Protein AF-A0A9W6QAD6-F1 (afdb_monomer)

InterPro domains:
  IPR010982 Lambda repressor-like, DNA-binding domain superfamily [SSF47413] (10-72)

Organism: NCBI:txid2065

Foldseek 3Di:
DPPPFAVQLQLLVLLCVLLVHDLVRLCVQLVHDSVVSVVVNVPDQDELSSLCSNQVSSQHHSVLSCLNSVHDDDPPPPPPDPDPPPPDPPDPDVLVALLVLLLLLLLLLLFADLVLLVVLLVLLLVQLVVQPFDAQDQDDDPQYALLLSLLSLCVQQQVNVALVSVQSLLCRLQVNQDGDDRVRSVCSSNVVHDDALDNLLSSCLSQVGDSSSSCSSRVYRHDPDHRDDSVSSVSSNSSSRSNRRHDSVSSNVSSVSSVVSWDFADPPHDPVQFSDWDQDPNTITTHGPD

Structure (mmCIF, N/CA/C/O backbone):
data_AF-A0A9W6QAD6-F1
#
_entry.id   AF-A0A9W6QAD6-F1
#
loop_
_atom_site.group_PDB
_atom_site.id
_atom_site.type_symbol
_atom_site.label_atom_id
_atom_site.label_alt_id
_atom_site.label_comp_id
_atom_site.label_asym_id
_atom_site.label_entity_id
_atom_site.label_seq_id
_atom_site.pdbx_PDB_ins_code
_atom_site.Cartn_x
_atom_site.Cartn_y
_atom_site.Cartn_z
_atom_site.occupancy
_atom_site.B_iso_or_equiv
_atom_site.auth_seq_id
_atom_site.auth_comp_id
_atom_site.auth_asym_id
_atom_site.auth_atom_id
_atom_site.pdbx_PDB_model_num
ATOM 1 N N . MET A 1 1 ? -0.679 21.821 23.408 1.00 34.94 1 MET A N 1
ATOM 2 C CA . MET A 1 1 ? -0.572 21.202 22.070 1.00 34.94 1 MET A CA 1
ATOM 3 C C . MET A 1 1 ? -1.446 19.962 22.055 1.00 34.94 1 MET A C 1
ATOM 5 O O . MET A 1 1 ? -1.035 18.929 22.564 1.00 34.94 1 MET A O 1
ATOM 9 N N . THR A 1 2 ? -2.677 20.078 21.566 1.00 36.25 2 THR A N 1
ATOM 10 C CA . THR A 1 2 ? -3.520 18.923 21.242 1.00 36.25 2 THR A CA 1
ATOM 11 C C . THR A 1 2 ? -2.859 18.182 20.085 1.00 36.25 2 THR A C 1
ATOM 13 O O . THR A 1 2 ? -2.537 18.790 19.067 1.00 36.25 2 THR A O 1
ATOM 16 N N . ALA A 1 3 ? -2.563 16.895 20.267 1.00 44.22 3 ALA A N 1
ATOM 17 C CA . ALA A 1 3 ? -2.024 16.072 19.195 1.00 44.22 3 ALA A CA 1
ATOM 18 C C . ALA A 1 3 ? -3.002 16.110 18.015 1.00 44.22 3 ALA A C 1
ATOM 20 O O . ALA A 1 3 ? -4.185 15.823 18.194 1.00 44.22 3 ALA A O 1
ATOM 21 N N . VAL A 1 4 ? -2.510 16.488 16.834 1.00 50.91 4 VAL A N 1
ATOM 22 C CA . VAL A 1 4 ? -3.247 16.408 15.568 1.00 50.91 4 VAL A CA 1
ATOM 23 C C . VAL A 1 4 ? -3.544 14.927 15.310 1.00 50.91 4 VAL A C 1
ATOM 25 O O . VAL A 1 4 ? -2.709 14.173 14.796 1.00 50.91 4 VAL A O 1
ATOM 28 N N . GLY A 1 5 ? -4.693 14.482 15.813 1.00 59.00 5 GLY A N 1
ATOM 29 C CA . GLY A 1 5 ? -5.147 13.102 15.761 1.00 59.00 5 GLY A CA 1
ATOM 30 C C . GLY A 1 5 ? -5.646 12.770 14.365 1.00 59.00 5 GLY A C 1
ATOM 31 O O . GLY A 1 5 ? -6.322 13.565 13.724 1.00 59.00 5 GLY A O 1
ATOM 32 N N . THR A 1 6 ? -5.322 11.581 13.872 1.00 70.69 6 THR A N 1
ATOM 33 C CA . THR A 1 6 ? -6.007 11.043 12.693 1.00 70.69 6 THR A CA 1
ATOM 34 C C . THR A 1 6 ? -7.511 10.963 12.920 1.00 70.69 6 THR A C 1
ATOM 36 O O . THR A 1 6 ? -7.926 10.570 14.011 1.00 70.69 6 THR A O 1
ATOM 39 N N . ASP A 1 7 ? -8.309 11.132 11.861 1.00 89.50 7 ASP A N 1
ATOM 40 C CA . ASP A 1 7 ? -9.710 10.672 11.799 1.00 89.50 7 ASP A CA 1
ATOM 41 C C . ASP A 1 7 ? -9.797 9.126 11.764 1.00 89.50 7 ASP A C 1
ATOM 43 O O . ASP A 1 7 ? -10.501 8.522 10.956 1.00 89.50 7 ASP A O 1
ATOM 47 N N . PHE A 1 8 ? -9.033 8.438 12.615 1.00 93.31 8 PHE A N 1
ATOM 48 C CA . PHE A 1 8 ? -9.099 6.986 12.726 1.00 93.31 8 PHE A CA 1
ATOM 49 C C . PHE A 1 8 ? -10.510 6.510 13.107 1.00 93.31 8 PHE A C 1
ATOM 51 O O . PHE A 1 8 ? -10.981 5.559 12.483 1.00 93.31 8 PHE A O 1
ATOM 58 N N . PRO A 1 9 ? -11.246 7.177 14.023 1.00 95.44 9 PRO A N 1
ATOM 59 C CA . PRO A 1 9 ? -12.629 6.810 14.311 1.00 95.44 9 PRO A CA 1
ATOM 60 C C . PRO 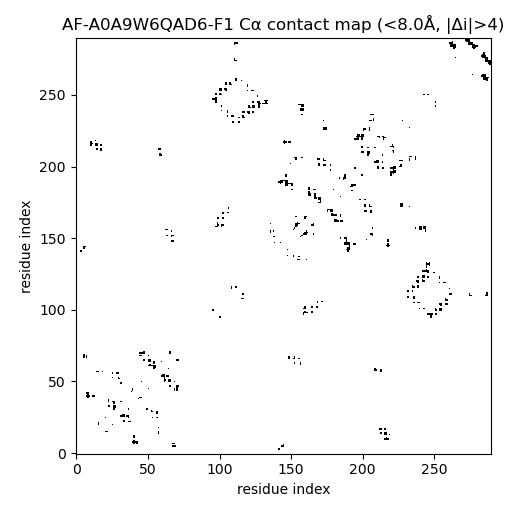A 1 9 ? -13.560 6.900 13.099 1.00 95.44 9 PRO A C 1
ATOM 62 O O . PRO A 1 9 ? -14.385 6.008 12.891 1.00 95.44 9 PRO A O 1
ATOM 65 N N . GLY A 1 10 ? -13.457 7.956 12.285 1.00 95.06 10 GLY A N 1
ATOM 66 C CA . GLY A 1 10 ? -14.243 8.082 11.060 1.00 95.06 10 GLY A CA 1
ATOM 67 C C . GLY A 1 10 ? -13.868 7.018 10.033 1.00 95.06 10 GLY A C 1
ATOM 68 O O . GLY A 1 10 ? -14.758 6.381 9.466 1.00 95.06 10 GLY A O 1
ATOM 69 N N . VAL A 1 11 ? -12.570 6.749 9.849 1.00 95.62 11 VAL A N 1
ATOM 70 C CA . VAL A 1 11 ? -12.081 5.657 8.989 1.00 95.62 11 VAL A CA 1
ATOM 71 C C . VAL A 1 11 ? -12.619 4.301 9.453 1.00 95.62 11 VAL A C 1
ATOM 73 O O . VAL A 1 11 ? -13.129 3.538 8.633 1.00 95.62 11 VAL A O 1
ATOM 76 N N . LEU A 1 12 ? -12.559 4.006 10.755 1.00 97.31 12 LEU A N 1
ATOM 77 C CA . LEU A 1 12 ? -13.033 2.745 11.321 1.00 97.31 12 LEU A CA 1
ATOM 78 C C . LEU A 1 12 ? -14.538 2.562 11.088 1.00 97.31 12 LEU A C 1
ATOM 80 O O . LEU A 1 12 ? -14.946 1.501 10.620 1.00 97.31 12 LEU A O 1
ATOM 84 N N . ARG A 1 13 ? -15.354 3.605 11.309 1.00 97.88 13 ARG A N 1
ATOM 85 C CA . ARG A 1 13 ? -16.795 3.573 10.993 1.00 97.88 13 ARG A CA 1
ATOM 86 C C . ARG A 1 13 ? -17.045 3.277 9.515 1.00 97.88 13 ARG A C 1
ATOM 88 O O . ARG A 1 13 ? -17.850 2.405 9.201 1.00 97.88 13 ARG A O 1
ATOM 95 N N . ARG A 1 14 ? -16.346 3.962 8.601 1.00 96.88 14 ARG A N 1
ATOM 96 C CA . ARG A 1 14 ? -16.506 3.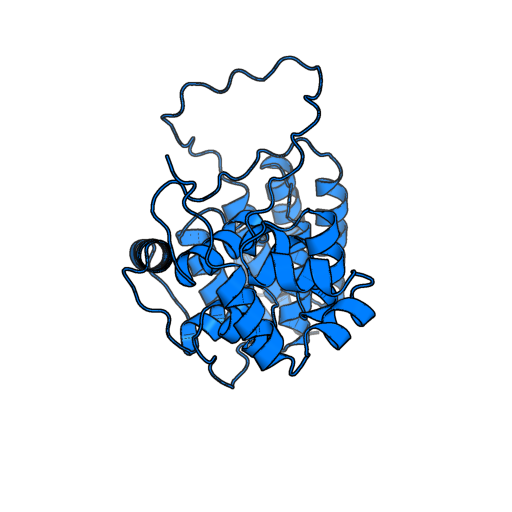745 7.151 1.00 96.88 14 ARG A CA 1
ATOM 97 C C . ARG A 1 14 ? -16.119 2.324 6.741 1.00 96.88 14 ARG A C 1
ATOM 99 O O . ARG A 1 14 ? -16.844 1.703 5.966 1.00 96.88 14 ARG A O 1
ATOM 106 N N . LEU A 1 15 ? -15.029 1.788 7.292 1.00 97.56 15 LEU A N 1
ATOM 107 C CA . LEU A 1 15 ? -14.610 0.405 7.062 1.00 97.56 15 LEU A CA 1
ATOM 108 C C . LEU A 1 15 ? -15.636 -0.600 7.597 1.00 97.56 15 LEU A C 1
ATOM 110 O O . LEU A 1 15 ? -16.000 -1.525 6.877 1.00 97.56 15 LEU A O 1
ATOM 114 N N . MET A 1 16 ? -16.148 -0.409 8.815 1.00 98.12 16 MET A N 1
ATOM 115 C CA . MET A 1 16 ? -17.192 -1.266 9.391 1.00 98.12 16 MET A CA 1
ATOM 116 C C . MET A 1 16 ? -18.457 -1.277 8.528 1.00 98.12 16 MET A C 1
ATOM 118 O O . MET A 1 16 ? -18.952 -2.350 8.187 1.00 98.12 16 MET A O 1
ATOM 122 N N . THR A 1 17 ? -18.926 -0.103 8.093 1.00 97.88 17 THR A N 1
ATOM 123 C CA . THR A 1 17 ? -20.067 0.022 7.175 1.00 97.88 17 THR A CA 1
ATOM 124 C C . THR A 1 17 ? -19.807 -0.694 5.852 1.00 97.88 17 THR A C 1
ATOM 126 O O . THR A 1 17 ? -20.653 -1.458 5.391 1.00 97.88 17 THR A O 1
ATOM 129 N N . HIS A 1 18 ? -18.626 -0.503 5.255 1.00 96.94 18 HIS A N 1
ATOM 130 C CA . HIS A 1 18 ? -18.247 -1.166 4.006 1.00 96.94 18 HIS A CA 1
ATOM 131 C C . HIS A 1 18 ? -18.220 -2.697 4.144 1.00 96.94 18 HIS A C 1
ATOM 133 O O . HIS A 1 18 ? -18.718 -3.409 3.274 1.00 96.94 18 HIS A O 1
ATOM 139 N N . ARG A 1 19 ? -17.691 -3.209 5.261 1.00 96.62 19 ARG A N 1
ATOM 140 C CA . ARG A 1 19 ? -17.630 -4.649 5.559 1.00 96.62 19 ARG A CA 1
ATOM 141 C C . ARG A 1 19 ? -18.958 -5.217 6.066 1.00 96.62 19 ARG A C 1
ATOM 143 O O . ARG A 1 19 ? -19.084 -6.436 6.122 1.00 96.62 19 ARG A O 1
ATOM 150 N N . ARG A 1 20 ? -19.930 -4.354 6.389 1.00 97.19 20 ARG A N 1
ATOM 151 C CA . ARG A 1 20 ? -21.226 -4.687 7.005 1.00 97.19 20 ARG A CA 1
ATOM 152 C C . ARG A 1 20 ? -21.077 -5.421 8.340 1.00 97.19 20 ARG A C 1
ATOM 154 O O . ARG A 1 20 ? -21.825 -6.349 8.615 1.00 97.19 20 ARG A O 1
ATOM 161 N N . VAL A 1 21 ? -20.107 -4.994 9.146 1.00 97.81 21 VAL A N 1
ATOM 162 C CA . VAL A 1 21 ? -19.776 -5.612 10.438 1.00 97.81 21 VAL A CA 1
ATOM 163 C C . VAL A 1 21 ? -20.151 -4.656 11.570 1.00 97.81 21 VAL A C 1
ATOM 165 O O . VAL A 1 21 ? -19.770 -3.483 11.554 1.00 97.81 21 VAL A O 1
ATOM 168 N N . GLY A 1 22 ? -20.897 -5.156 12.558 1.00 98.06 22 GLY A N 1
ATOM 169 C CA . GLY A 1 22 ? -21.253 -4.415 13.774 1.00 98.06 22 GLY A CA 1
ATOM 170 C C . GLY A 1 22 ? -20.128 -4.381 14.818 1.00 98.06 22 GLY A C 1
ATOM 171 O O . GLY A 1 22 ? -19.098 -5.029 14.663 1.00 98.06 22 GLY A O 1
ATOM 172 N N . ILE A 1 23 ? -20.321 -3.640 15.916 1.00 98.50 23 ILE A N 1
ATOM 173 C CA . ILE A 1 23 ? -19.326 -3.550 17.006 1.00 98.50 23 ILE A CA 1
ATOM 174 C C . ILE A 1 23 ? -19.052 -4.926 17.619 1.00 98.50 23 ILE A C 1
ATOM 176 O O . ILE A 1 23 ? -17.890 -5.301 17.760 1.00 98.50 23 ILE A O 1
ATOM 180 N N . ASP A 1 24 ? -20.106 -5.666 17.969 1.00 98.44 24 ASP A N 1
ATOM 181 C CA . ASP A 1 24 ? -19.965 -6.946 18.668 1.00 98.44 24 ASP A CA 1
ATOM 182 C C . ASP A 1 24 ? -19.377 -8.027 17.743 1.00 98.44 24 ASP A C 1
ATOM 184 O O . ASP A 1 24 ? -18.463 -8.737 18.151 1.00 98.44 24 ASP A O 1
ATOM 188 N N . GLU A 1 25 ? -19.785 -8.068 16.467 1.00 98.31 25 GLU A N 1
ATOM 189 C CA . GLU A 1 25 ? -19.198 -8.977 15.468 1.00 98.31 25 GLU A CA 1
ATOM 190 C C . GLU A 1 25 ? -17.715 -8.655 15.197 1.00 98.31 25 GLU A C 1
ATOM 192 O O . GLU A 1 25 ? -16.881 -9.558 15.124 1.00 98.31 25 GLU A O 1
ATOM 197 N N . LEU A 1 26 ? -17.347 -7.370 15.072 1.00 98.25 26 LEU A N 1
ATOM 198 C CA . LEU A 1 26 ? -15.946 -6.969 14.892 1.00 98.25 26 LEU A CA 1
ATOM 199 C C . LEU A 1 26 ? -15.104 -7.385 16.101 1.00 98.25 26 LEU A C 1
ATOM 201 O O . LEU A 1 26 ? -13.994 -7.889 15.932 1.00 98.25 26 LEU A O 1
ATOM 205 N N . ALA A 1 27 ? -15.633 -7.164 17.306 1.00 98.44 27 ALA A N 1
ATOM 206 C CA . ALA A 1 27 ? -14.991 -7.521 18.561 1.00 98.44 27 ALA A CA 1
ATOM 207 C C . ALA A 1 27 ? -14.754 -9.035 18.653 1.00 98.44 27 ALA A C 1
ATOM 209 O O . ALA A 1 27 ? -13.621 -9.460 18.876 1.00 98.44 27 ALA A O 1
ATOM 210 N N . GLU A 1 28 ? -15.786 -9.839 18.385 1.00 98.38 28 GLU A N 1
ATOM 211 C CA . GLU A 1 28 ? -15.710 -11.301 18.363 1.00 98.38 28 GLU A CA 1
ATOM 212 C C . GLU A 1 28 ? -14.661 -11.796 17.358 1.00 98.38 28 GLU A C 1
ATOM 214 O O . GLU A 1 28 ? -13.729 -12.511 17.729 1.00 98.38 28 GLU A O 1
ATOM 219 N N . ARG A 1 29 ? -14.743 -11.348 16.099 1.00 98.31 29 ARG A N 1
ATOM 220 C CA . ARG A 1 29 ? -13.835 -11.786 15.024 1.00 98.31 29 ARG A CA 1
ATOM 221 C C . ARG A 1 29 ? -12.386 -11.361 15.245 1.00 98.31 29 ARG A C 1
ATOM 223 O O . ARG A 1 29 ? -11.479 -12.058 14.796 1.00 98.31 29 ARG A O 1
ATOM 230 N N . ALA A 1 30 ? -12.163 -10.226 15.905 1.00 97.81 30 ALA A N 1
ATOM 231 C CA . ALA A 1 30 ? -10.829 -9.736 16.246 1.00 97.81 30 ALA A CA 1
ATOM 232 C C . ALA A 1 30 ? -10.310 -10.280 17.592 1.00 97.81 30 ALA A C 1
ATOM 234 O O . ALA A 1 30 ? -9.168 -9.996 17.957 1.00 97.81 30 ALA A O 1
ATOM 235 N N . GLY A 1 31 ? -11.125 -11.021 18.354 1.00 98.06 31 GLY A N 1
ATOM 236 C CA . GLY A 1 31 ? -10.780 -11.460 19.708 1.00 98.06 31 GLY A CA 1
ATOM 237 C C . GLY A 1 31 ? -10.548 -10.294 20.678 1.00 98.06 31 GLY A C 1
ATOM 238 O O . GLY A 1 31 ? -9.662 -10.360 21.532 1.00 98.06 31 GLY A O 1
ATOM 239 N N . LEU A 1 32 ? -11.298 -9.200 20.520 1.00 98.31 32 LEU A N 1
ATOM 240 C CA . LEU A 1 32 ? -11.235 -8.005 21.361 1.00 98.31 32 LEU A CA 1
ATOM 241 C C . LEU A 1 32 ? -12.508 -7.866 22.209 1.00 98.31 32 LEU A C 1
ATOM 243 O O . LEU A 1 32 ? -13.586 -8.256 21.771 1.00 98.31 32 LEU A O 1
ATOM 247 N N . PRO A 1 33 ? -12.443 -7.242 23.397 1.00 98.31 33 PRO A N 1
ATOM 248 C CA . PRO A 1 33 ? -13.649 -6.839 24.112 1.00 98.31 33 PRO A CA 1
ATOM 249 C C . PRO A 1 33 ? -14.435 -5.788 23.315 1.00 98.31 33 PRO A C 1
ATOM 251 O O . PRO A 1 33 ? -13.848 -4.824 22.818 1.00 98.31 33 PRO A O 1
ATOM 254 N N . ALA A 1 34 ? -15.767 -5.885 23.273 1.00 98.31 34 ALA A N 1
ATOM 255 C CA . ALA A 1 34 ? -16.611 -4.890 22.597 1.00 98.31 34 ALA A CA 1
ATOM 256 C C . ALA A 1 34 ? -16.406 -3.462 23.144 1.00 98.31 34 ALA A C 1
ATOM 258 O O . ALA A 1 34 ? -16.435 -2.489 22.394 1.00 98.31 34 ALA A O 1
ATOM 259 N N . ALA A 1 35 ? -16.118 -3.327 24.445 1.00 98.25 35 ALA A N 1
ATOM 260 C CA . ALA A 1 35 ? -15.753 -2.049 25.059 1.00 98.25 35 ALA A CA 1
ATOM 261 C C . ALA A 1 35 ? -14.470 -1.440 24.462 1.00 98.25 35 ALA A C 1
ATOM 263 O O . ALA A 1 35 ? -14.390 -0.225 24.309 1.00 98.25 35 ALA A O 1
ATOM 264 N N . ALA A 1 36 ? -13.495 -2.266 24.068 1.00 98.19 36 ALA A N 1
ATOM 265 C CA . ALA A 1 36 ? -12.285 -1.786 23.407 1.00 98.19 36 ALA A CA 1
ATOM 266 C C . ALA A 1 36 ? -12.597 -1.251 22.003 1.00 98.19 36 ALA A C 1
ATOM 268 O O . ALA A 1 36 ? -12.090 -0.198 21.635 1.00 98.19 36 ALA A O 1
ATOM 269 N N . VAL A 1 37 ? -13.468 -1.923 21.240 1.00 98.25 37 VAL A N 1
ATOM 270 C CA . VAL A 1 37 ? -13.913 -1.434 19.922 1.00 98.25 37 VAL A CA 1
ATOM 271 C C . VAL A 1 37 ? -14.673 -0.109 20.052 1.00 98.25 37 VAL A C 1
ATOM 273 O O . VAL A 1 37 ? -14.402 0.815 19.287 1.00 98.25 37 VAL A O 1
ATOM 276 N N . ARG A 1 38 ? -15.563 0.023 21.048 1.00 98.38 38 ARG A N 1
ATOM 277 C CA . ARG A 1 38 ? -16.248 1.295 21.356 1.00 98.38 38 ARG A CA 1
ATOM 278 C C . ARG A 1 38 ? -15.247 2.405 21.672 1.00 98.38 38 ARG A C 1
ATOM 280 O O . ARG A 1 38 ? -15.293 3.442 21.027 1.00 98.38 38 ARG A O 1
ATOM 287 N N . ALA A 1 39 ? -14.265 2.140 22.533 1.00 97.75 39 ALA A N 1
ATOM 288 C CA . ALA A 1 39 ? -13.227 3.117 22.855 1.00 97.75 39 ALA A CA 1
ATOM 289 C C . ALA A 1 39 ? -12.458 3.607 21.611 1.00 97.75 39 ALA A C 1
ATOM 291 O O . ALA A 1 39 ? -12.190 4.799 21.493 1.00 97.75 39 ALA A O 1
ATOM 292 N N . LEU A 1 40 ? -12.140 2.722 20.655 1.00 97.00 40 LEU A N 1
ATOM 293 C CA . LEU A 1 40 ? -11.507 3.121 19.387 1.00 97.00 40 LEU A CA 1
ATOM 294 C C . LEU A 1 40 ? -12.420 4.024 18.541 1.00 97.00 40 LEU A C 1
ATOM 296 O O . LEU A 1 40 ? -11.954 4.999 17.953 1.00 97.00 40 LEU A O 1
ATOM 300 N N . LEU A 1 41 ? -13.722 3.726 18.491 1.00 97.31 41 LEU A N 1
ATOM 301 C CA . LEU A 1 41 ? -14.723 4.568 17.824 1.00 97.31 41 LEU A CA 1
ATOM 302 C C . LEU A 1 41 ? -14.922 5.918 18.533 1.00 97.31 41 LEU A C 1
ATOM 304 O O . LEU A 1 41 ? -15.287 6.901 17.884 1.00 97.31 41 LEU A O 1
ATOM 308 N N . ASP A 1 42 ? -14.640 5.977 19.829 1.00 96.31 42 ASP A N 1
ATOM 309 C CA . ASP A 1 42 ? -14.695 7.193 20.642 1.00 96.31 42 ASP A CA 1
ATOM 310 C C . ASP A 1 42 ? -13.381 7.997 20.602 1.00 96.31 42 ASP A C 1
ATOM 312 O O . ASP A 1 42 ? -13.286 9.060 21.211 1.00 96.31 42 ASP A O 1
ATOM 316 N N . GLY A 1 43 ? -12.371 7.535 19.852 1.00 94.12 43 GLY A N 1
ATOM 317 C CA . GLY A 1 43 ? -11.119 8.268 19.634 1.00 94.12 43 GLY A CA 1
ATOM 318 C C . GLY A 1 43 ? -9.900 7.739 20.380 1.00 94.12 43 GLY A C 1
ATOM 319 O O . GLY A 1 43 ? -8.824 8.322 20.244 1.00 94.12 43 GLY A O 1
ATOM 320 N N . ALA A 1 44 ? -10.014 6.642 21.133 1.00 94.94 44 ALA A N 1
ATOM 321 C CA . ALA A 1 44 ? -8.842 6.019 21.736 1.00 94.94 44 ALA A CA 1
ATOM 322 C C . ALA A 1 44 ? -7.876 5.527 20.635 1.00 94.94 44 ALA A C 1
ATOM 324 O O . ALA A 1 44 ? -8.308 4.849 19.697 1.00 94.94 44 ALA A O 1
ATOM 325 N N . PRO A 1 45 ? -6.569 5.832 20.722 1.00 92.44 45 PRO A N 1
ATOM 326 C CA . PRO A 1 45 ? -5.602 5.334 19.754 1.00 92.44 45 PRO A CA 1
ATOM 327 C C . PRO A 1 45 ? -5.435 3.813 19.910 1.00 92.44 45 PRO A C 1
ATOM 329 O O . PRO A 1 45 ? -5.314 3.326 21.039 1.00 92.44 45 PRO A O 1
ATOM 332 N N . PRO A 1 46 ? -5.391 3.033 18.814 1.00 95.56 46 PRO A N 1
ATOM 333 C CA . PRO A 1 46 ? -5.138 1.605 18.921 1.00 95.56 46 PRO A CA 1
ATOM 334 C C . PRO A 1 46 ? -3.674 1.327 19.269 1.00 95.56 46 PRO A C 1
ATOM 336 O O . PRO A 1 46 ? -2.746 1.937 18.740 1.00 95.56 46 PRO A O 1
ATOM 339 N N . SER A 1 47 ? -3.457 0.327 20.116 1.00 95.00 47 SER A N 1
ATOM 340 C CA . SER A 1 47 ? -2.156 -0.327 20.267 1.00 95.00 47 SER A CA 1
ATOM 341 C C . SER A 1 47 ? -1.765 -1.097 18.998 1.00 95.00 47 SER A C 1
ATOM 343 O O . SER A 1 47 ? -2.618 -1.478 18.191 1.00 95.00 47 SER A O 1
ATOM 345 N N . ALA A 1 48 ? -0.474 -1.416 18.851 1.00 93.75 48 ALA A N 1
ATOM 346 C CA . ALA A 1 48 ? 0.013 -2.258 17.754 1.00 93.75 48 ALA A CA 1
ATOM 347 C C . ALA A 1 48 ? -0.710 -3.611 17.697 1.00 93.75 48 ALA A C 1
ATOM 349 O O . ALA A 1 48 ? -1.162 -4.013 16.630 1.00 93.75 48 ALA A O 1
ATOM 350 N N . ARG A 1 49 ? -0.917 -4.259 18.852 1.00 96.12 49 ARG A N 1
ATOM 351 C CA . ARG A 1 49 ? -1.655 -5.527 18.937 1.00 96.12 49 ARG A CA 1
ATOM 352 C C . ARG A 1 49 ? -3.101 -5.386 18.461 1.00 96.12 49 ARG A C 1
ATOM 354 O O . ARG A 1 49 ? -3.578 -6.262 17.749 1.00 96.12 49 ARG A O 1
ATOM 361 N N . GLN A 1 50 ? -3.795 -4.309 18.838 1.00 97.44 50 GLN A N 1
ATOM 362 C CA . GLN A 1 50 ? -5.162 -4.057 18.364 1.00 97.44 50 GLN A CA 1
ATOM 363 C C . GLN A 1 50 ? -5.195 -3.855 16.847 1.00 97.44 50 GLN A C 1
ATOM 365 O O . GLN A 1 50 ? -6.045 -4.442 16.183 1.00 97.44 50 GLN A O 1
ATOM 370 N N . ALA A 1 51 ? -4.257 -3.085 16.287 1.00 96.62 51 ALA A N 1
ATOM 371 C CA . ALA A 1 51 ? -4.144 -2.936 14.838 1.00 96.62 51 ALA A CA 1
ATOM 372 C C . ALA A 1 51 ? -3.859 -4.284 14.146 1.00 96.62 51 ALA A C 1
ATOM 374 O O . ALA A 1 51 ? -4.434 -4.574 13.100 1.00 96.62 51 ALA A O 1
ATOM 375 N N . ASP A 1 52 ? -3.036 -5.145 14.743 1.00 96.31 52 ASP A N 1
ATOM 376 C CA . ASP A 1 52 ? -2.696 -6.440 14.150 1.00 96.31 52 ASP A CA 1
ATOM 377 C C . ASP A 1 52 ? -3.900 -7.370 14.030 1.00 96.31 52 ASP A C 1
ATOM 379 O O . ASP A 1 52 ? -4.076 -7.984 12.979 1.00 96.31 52 ASP A O 1
ATOM 383 N N . VAL A 1 53 ? -4.734 -7.446 15.073 1.00 98.00 53 VAL A N 1
ATOM 384 C CA . VAL A 1 53 ? -5.913 -8.327 15.084 1.00 98.00 53 VAL A CA 1
ATOM 385 C C . VAL A 1 53 ? -7.105 -7.741 14.323 1.00 98.00 53 VAL A C 1
ATOM 387 O O . VAL A 1 53 ? -7.882 -8.493 13.740 1.00 98.00 53 VAL A O 1
ATOM 390 N N . LEU A 1 54 ? -7.243 -6.410 14.266 1.00 98.06 54 LEU A N 1
ATOM 391 C CA . LEU A 1 54 ? -8.317 -5.747 13.516 1.00 98.06 54 LEU A CA 1
ATOM 392 C C . LEU A 1 54 ? -8.087 -5.780 12.003 1.00 98.06 54 LEU A C 1
ATOM 394 O O . LEU A 1 54 ? -9.037 -5.959 11.242 1.00 98.06 54 LEU A O 1
ATOM 398 N N . ALA A 1 55 ? -6.840 -5.603 11.559 1.00 97.44 55 ALA A N 1
ATOM 399 C CA . ALA A 1 55 ? -6.500 -5.488 10.143 1.00 97.44 55 ALA A CA 1
ATOM 400 C C . ALA A 1 55 ? -7.090 -6.600 9.254 1.00 97.44 55 ALA A C 1
ATOM 402 O O . ALA A 1 55 ? -7.797 -6.251 8.304 1.00 97.44 55 ALA A O 1
ATOM 403 N N . PRO A 1 56 ? -6.906 -7.905 9.543 1.00 97.50 56 PRO A N 1
ATOM 404 C CA . PRO A 1 56 ? -7.452 -8.958 8.688 1.00 97.50 56 PRO A CA 1
ATOM 405 C C . PRO A 1 56 ? -8.987 -8.956 8.637 1.00 97.50 56 PRO A C 1
ATOM 407 O O . PRO A 1 56 ? -9.560 -9.210 7.577 1.00 97.50 56 PRO A O 1
ATOM 410 N N . VAL A 1 57 ? -9.674 -8.610 9.734 1.00 97.81 57 VAL A N 1
ATOM 411 C CA . VAL A 1 57 ? -11.148 -8.525 9.765 1.00 97.81 57 VAL A CA 1
ATOM 412 C C . VAL A 1 57 ? -11.649 -7.395 8.855 1.00 97.81 57 VAL A C 1
ATOM 414 O O . VAL A 1 57 ? -12.637 -7.551 8.127 1.00 97.81 57 VAL A O 1
ATOM 417 N N . LEU A 1 58 ? -10.909 -6.285 8.830 1.00 97.31 58 LEU A N 1
ATOM 418 C CA . LEU A 1 58 ? -11.179 -5.113 7.996 1.00 97.31 58 LEU A CA 1
ATOM 419 C C . LEU A 1 58 ? -10.681 -5.259 6.545 1.00 97.31 58 LEU A C 1
ATOM 421 O O . LEU A 1 58 ? -10.895 -4.353 5.744 1.00 97.31 58 LEU A O 1
ATOM 425 N N . GLY A 1 59 ? -10.056 -6.387 6.182 1.00 95.94 59 GLY A N 1
ATOM 426 C CA . GLY A 1 59 ? -9.531 -6.623 4.832 1.00 95.94 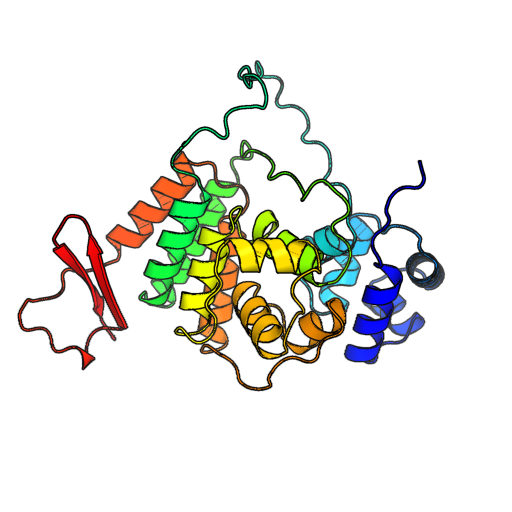59 GLY A CA 1
ATOM 427 C C . GLY A 1 59 ? -8.231 -5.867 4.531 1.00 95.94 59 GLY A C 1
ATOM 428 O O . GLY A 1 59 ? -7.968 -5.520 3.382 1.00 95.94 59 GLY A O 1
ATOM 429 N N . LEU A 1 60 ? -7.428 -5.590 5.558 1.00 96.94 60 LEU A N 1
ATOM 430 C CA . LEU A 1 60 ? -6.172 -4.852 5.473 1.00 96.94 60 LEU A CA 1
ATOM 431 C C . LEU A 1 60 ? -4.989 -5.696 5.947 1.00 96.94 60 LEU A C 1
ATOM 433 O O . LEU A 1 60 ? -5.128 -6.649 6.712 1.00 96.94 60 LEU A O 1
ATOM 437 N N . HIS A 1 61 ? -3.792 -5.293 5.528 1.00 95.25 61 HIS A N 1
ATOM 438 C CA . HIS A 1 61 ? -2.560 -5.754 6.155 1.00 95.25 61 HIS A CA 1
ATOM 439 C C . HIS A 1 61 ? -2.313 -4.975 7.456 1.00 95.25 61 HIS A C 1
ATOM 441 O O . HIS A 1 61 ? -2.580 -3.772 7.514 1.00 95.25 61 HIS A O 1
ATOM 447 N N . SER A 1 62 ? -1.757 -5.623 8.482 1.00 94.88 62 SER A N 1
ATOM 448 C CA . SER A 1 62 ? -1.511 -5.005 9.795 1.00 94.88 62 SER A CA 1
ATOM 449 C C . SER A 1 62 ? -0.663 -3.735 9.700 1.00 94.88 62 SER A C 1
ATOM 451 O O . SER A 1 62 ? -0.986 -2.718 10.306 1.00 94.88 62 SER A O 1
ATOM 453 N N . ASP A 1 63 ? 0.366 -3.750 8.852 1.00 92.69 63 ASP A N 1
ATOM 454 C CA . ASP A 1 63 ? 1.195 -2.569 8.589 1.00 92.69 63 ASP A CA 1
ATOM 455 C C . ASP A 1 63 ? 0.427 -1.397 7.969 1.00 92.69 63 ASP A C 1
ATOM 457 O O . ASP A 1 63 ? 0.714 -0.241 8.275 1.00 92.69 63 ASP A O 1
ATOM 461 N N . ASP A 1 64 ? -0.544 -1.676 7.097 1.00 95.25 64 ASP A N 1
ATOM 462 C CA . ASP A 1 64 ? -1.358 -0.633 6.476 1.00 95.25 64 ASP A CA 1
ATOM 463 C C . ASP A 1 64 ? -2.289 -0.016 7.536 1.00 95.25 64 ASP A C 1
ATOM 465 O O . ASP A 1 64 ? -2.354 1.209 7.659 1.00 95.25 64 ASP A O 1
ATOM 469 N N . LEU A 1 65 ? -2.909 -0.836 8.399 1.00 96.12 65 LEU A N 1
ATOM 470 C CA . LEU A 1 65 ? -3.747 -0.328 9.492 1.00 96.12 65 LEU A CA 1
ATOM 471 C C . LEU A 1 65 ? -2.946 0.468 10.536 1.00 96.12 65 LEU A C 1
ATOM 473 O O . LEU A 1 65 ? -3.423 1.496 11.010 1.00 96.12 65 LEU A O 1
ATOM 477 N N . ARG A 1 66 ? -1.716 0.054 10.862 1.00 94.06 66 ARG A N 1
ATOM 478 C CA . ARG A 1 66 ? -0.825 0.807 11.763 1.00 94.06 66 ARG A CA 1
ATOM 479 C C . ARG A 1 66 ? -0.458 2.184 11.203 1.00 94.06 66 ARG A C 1
ATOM 481 O O . ARG A 1 66 ? -0.390 3.151 11.963 1.00 94.06 66 ARG A O 1
ATOM 488 N N . VAL A 1 67 ? -0.243 2.296 9.888 1.00 92.50 67 VAL A N 1
ATOM 489 C CA . VAL A 1 67 ? -0.010 3.594 9.230 1.00 92.50 67 VAL A CA 1
ATOM 490 C C . VAL A 1 67 ? -1.258 4.469 9.323 1.00 92.50 67 VAL A C 1
ATOM 492 O O . VAL A 1 67 ? -1.147 5.594 9.814 1.00 92.50 67 VAL A O 1
ATOM 495 N N . ILE A 1 68 ? -2.424 3.929 8.941 1.00 93.94 68 ILE A N 1
ATOM 496 C CA . ILE A 1 68 ? -3.728 4.616 8.974 1.00 93.94 68 ILE A CA 1
ATOM 497 C C . ILE A 1 68 ? -4.054 5.127 10.381 1.00 93.94 68 ILE A C 1
ATOM 499 O O . ILE A 1 68 ? -4.475 6.268 10.539 1.00 93.94 68 ILE A O 1
ATOM 503 N N . ALA A 1 69 ? -3.832 4.300 11.402 1.00 93.62 69 ALA A N 1
ATOM 504 C CA . ALA A 1 69 ? -4.133 4.626 12.791 1.00 93.62 69 ALA A CA 1
ATOM 505 C C . ALA A 1 69 ? -3.014 5.392 13.517 1.00 93.62 69 ALA A C 1
ATOM 507 O O . ALA A 1 69 ? -3.096 5.599 14.726 1.00 93.62 69 ALA A O 1
ATOM 508 N N . ARG A 1 70 ? -1.939 5.764 12.804 1.00 91.69 70 ARG A N 1
ATOM 509 C CA . ARG A 1 70 ? -0.733 6.401 13.364 1.00 91.69 70 ARG A CA 1
ATOM 510 C C . ARG A 1 70 ? -0.172 5.695 14.604 1.00 91.69 70 ARG A C 1
ATOM 512 O O . ARG A 1 70 ? 0.359 6.346 15.500 1.00 91.69 70 ARG A O 1
ATOM 519 N N . VAL A 1 71 ? -0.219 4.362 14.628 1.00 91.25 71 VAL A N 1
ATOM 520 C CA . VAL A 1 71 ? 0.414 3.586 15.700 1.00 91.25 71 VAL A CA 1
ATOM 521 C C . VAL A 1 71 ? 1.920 3.881 15.682 1.00 91.25 71 VAL A C 1
ATOM 523 O O . VAL A 1 71 ? 2.545 3.745 14.619 1.00 91.25 71 VAL A O 1
ATOM 526 N N . PRO A 1 72 ? 2.518 4.304 16.812 1.00 83.88 72 PRO A N 1
ATOM 527 C CA . PRO A 1 72 ? 3.962 4.459 16.912 1.00 83.88 72 PRO A CA 1
ATOM 528 C C . PRO A 1 72 ? 4.653 3.128 16.620 1.00 83.88 72 PRO A C 1
ATOM 530 O O . PRO A 1 72 ? 4.276 2.089 17.165 1.00 83.88 72 PRO A O 1
ATOM 533 N N . GLU A 1 73 ? 5.662 3.141 15.753 1.00 77.00 73 GLU A N 1
ATOM 534 C CA . GLU A 1 73 ? 6.511 1.962 15.603 1.00 77.00 73 GLU A CA 1
ATOM 535 C C . GLU A 1 73 ? 7.353 1.799 16.877 1.00 77.00 73 GLU A C 1
ATOM 537 O O . GLU A 1 73 ? 7.857 2.811 17.377 1.00 77.00 73 GLU A O 1
ATOM 542 N N . PRO A 1 74 ? 7.539 0.567 17.397 1.00 69.44 74 PRO A N 1
ATOM 543 C CA . PRO A 1 74 ? 8.423 0.331 18.536 1.00 69.44 74 PRO A CA 1
ATOM 544 C C . PRO A 1 74 ? 9.770 0.978 18.242 1.00 69.44 74 PRO A C 1
ATOM 546 O O . PRO A 1 74 ? 10.289 0.775 17.140 1.00 69.44 74 PRO A O 1
ATOM 549 N N . GLU A 1 75 ? 10.313 1.792 19.152 1.00 64.12 75 GLU A N 1
ATOM 550 C CA . GLU A 1 75 ? 11.655 2.340 18.947 1.00 64.12 75 GLU A CA 1
ATOM 551 C C . GLU A 1 75 ? 12.617 1.194 18.627 1.00 64.12 75 GLU A C 1
ATOM 553 O O . GLU A 1 75 ? 12.517 0.123 19.240 1.00 64.12 75 GLU A O 1
ATOM 558 N N . PRO A 1 76 ? 13.496 1.356 17.621 1.00 59.09 76 PRO A N 1
ATOM 559 C CA . PRO A 1 76 ? 14.496 0.342 17.380 1.00 59.09 76 PRO A CA 1
ATOM 560 C C . PRO A 1 76 ? 15.314 0.295 18.664 1.00 59.09 76 PRO A C 1
ATOM 562 O O . PRO A 1 76 ? 15.785 1.332 19.127 1.00 59.09 76 PRO A O 1
ATOM 565 N N . VAL A 1 77 ? 15.461 -0.889 19.255 1.00 55.03 77 VAL A N 1
ATOM 566 C CA . VAL A 1 77 ? 16.467 -1.074 20.300 1.00 55.03 77 VAL A CA 1
ATOM 567 C C . VAL A 1 77 ? 17.770 -0.625 19.658 1.00 55.03 77 VAL A C 1
ATOM 569 O O . VAL A 1 77 ? 18.180 -1.240 18.672 1.00 55.03 77 VAL A O 1
ATOM 572 N N . ALA A 1 78 ? 18.323 0.502 20.115 1.00 51.78 78 ALA A N 1
ATOM 573 C CA . ALA A 1 78 ? 19.500 1.098 19.510 1.00 51.78 78 ALA A CA 1
ATOM 574 C C . ALA A 1 78 ? 20.551 -0.003 19.380 1.00 51.78 78 ALA A C 1
ATOM 576 O O . ALA A 1 78 ? 20.993 -0.567 20.386 1.00 51.78 78 ALA A O 1
ATOM 577 N N . ALA A 1 79 ? 20.889 -0.369 18.141 1.00 51.16 79 ALA A N 1
ATOM 578 C CA . ALA A 1 79 ? 22.028 -1.234 17.912 1.00 51.16 79 ALA A CA 1
ATOM 579 C C . ALA A 1 79 ? 23.200 -0.504 18.564 1.00 51.16 79 ALA A C 1
ATOM 581 O O . ALA A 1 79 ? 23.492 0.625 18.185 1.00 51.16 79 ALA A O 1
ATOM 582 N N . SER A 1 80 ? 23.801 -1.092 19.599 1.00 47.31 80 SER A N 1
ATOM 583 C CA . SER A 1 80 ? 24.773 -0.431 20.483 1.00 47.31 80 SER A CA 1
ATOM 584 C C . SER A 1 80 ? 26.130 -0.160 19.808 1.00 47.31 80 SER A C 1
ATOM 586 O O . SER A 1 80 ? 27.168 -0.154 20.462 1.00 47.31 80 SER A O 1
ATOM 588 N N . GLY A 1 81 ? 26.135 0.015 18.487 1.00 54.00 81 GLY A N 1
ATOM 589 C CA . GLY A 1 81 ? 27.275 0.448 17.703 1.00 54.00 81 GLY A CA 1
ATOM 590 C C . GLY A 1 81 ? 27.331 1.975 17.603 1.00 54.00 81 GLY A C 1
ATOM 591 O O . GLY A 1 81 ? 26.323 2.647 17.817 1.00 54.00 81 GLY A O 1
ATOM 592 N N . PRO A 1 82 ? 28.509 2.533 17.283 1.00 48.06 82 PRO A N 1
ATOM 593 C CA . PRO A 1 82 ? 28.666 3.966 17.082 1.00 48.06 82 PRO A CA 1
ATOM 594 C C . PRO A 1 82 ? 27.692 4.436 15.999 1.00 48.06 82 PRO A C 1
ATOM 596 O O . PRO A 1 82 ? 27.741 3.947 14.868 1.00 48.06 82 PRO A O 1
ATOM 599 N N . GLU A 1 83 ? 26.794 5.360 16.355 1.00 48.12 83 GLU A N 1
ATOM 600 C CA . GLU A 1 83 ? 25.920 6.007 15.381 1.00 48.12 83 GLU A CA 1
ATOM 601 C C . GLU A 1 83 ? 26.796 6.611 14.276 1.00 48.12 83 GLU A C 1
ATOM 603 O O . GLU A 1 83 ? 27.695 7.406 14.573 1.00 48.12 83 GLU A O 1
ATOM 608 N N . PRO A 1 84 ? 26.584 6.258 12.998 1.00 47.38 84 PRO A N 1
ATOM 609 C CA . PRO A 1 84 ? 27.214 6.996 11.923 1.00 47.38 84 PRO A CA 1
ATOM 610 C C . PRO A 1 84 ? 26.680 8.423 12.003 1.00 47.38 84 PRO A C 1
ATOM 612 O O . PRO A 1 84 ? 25.480 8.626 11.838 1.00 47.38 84 PRO A O 1
ATOM 615 N N . SER A 1 85 ? 27.558 9.390 12.290 1.00 41.16 85 SER A N 1
ATOM 616 C CA . SER A 1 85 ? 27.229 10.812 12.391 1.00 41.16 85 SER A CA 1
ATOM 617 C C . SER A 1 85 ? 26.368 11.245 11.207 1.00 41.16 85 SER A C 1
ATOM 619 O O . SER A 1 85 ? 26.862 11.486 10.103 1.00 41.16 85 SER A O 1
ATOM 621 N N . VAL A 1 86 ? 25.060 11.327 11.440 1.00 47.03 86 VAL A N 1
ATOM 622 C CA . VAL A 1 86 ? 24.107 11.873 10.486 1.00 47.03 86 VAL A CA 1
ATOM 623 C C . VAL A 1 86 ? 24.363 13.372 10.495 1.00 47.03 86 VAL A C 1
ATOM 625 O O . VAL A 1 86 ? 24.020 14.072 11.445 1.00 47.03 86 VAL A O 1
ATOM 628 N N . GLY A 1 87 ? 25.064 13.851 9.467 1.00 39.94 87 GLY A N 1
ATOM 629 C CA . GLY A 1 87 ? 25.302 15.275 9.269 1.00 39.94 87 GLY A CA 1
ATOM 630 C C . GLY A 1 87 ? 23.991 16.074 9.289 1.00 39.94 87 GLY A C 1
ATOM 631 O O . GLY A 1 87 ? 22.913 15.507 9.088 1.00 39.94 87 GLY A O 1
ATOM 632 N N . PRO A 1 88 ? 24.067 17.392 9.539 1.00 39.41 88 PRO A N 1
ATOM 633 C CA . PRO A 1 88 ? 22.904 18.237 9.761 1.00 39.41 88 PRO A CA 1
ATOM 634 C C . PRO A 1 88 ? 21.853 18.058 8.662 1.00 39.41 88 PRO A C 1
ATOM 636 O O . PRO A 1 88 ? 22.148 18.077 7.464 1.00 39.41 88 PRO A O 1
ATOM 639 N N . VAL A 1 89 ? 20.616 17.875 9.124 1.00 45.28 89 VAL A N 1
ATOM 640 C CA . VAL A 1 89 ? 19.370 17.737 8.366 1.00 45.28 89 VAL A CA 1
ATOM 641 C C . VAL A 1 89 ? 19.190 18.957 7.455 1.00 45.28 89 VAL A C 1
ATOM 643 O O . VAL A 1 89 ? 18.556 19.941 7.814 1.00 45.28 89 VAL A O 1
ATOM 646 N N . GLY A 1 90 ? 19.816 18.924 6.284 1.00 34.03 90 GLY A N 1
ATOM 647 C CA . GLY A 1 90 ? 19.810 20.036 5.327 1.00 34.03 90 GLY A CA 1
ATOM 648 C C . GLY A 1 90 ? 20.183 19.623 3.907 1.00 34.03 90 GLY A C 1
ATOM 649 O O . GLY A 1 90 ? 19.739 20.242 2.944 1.00 34.03 90 GLY A O 1
ATOM 650 N N . HIS A 1 91 ? 20.894 18.507 3.749 1.00 37.28 91 HIS A N 1
ATOM 651 C CA . HIS A 1 91 ? 21.084 17.880 2.452 1.00 37.28 91 HIS A CA 1
ATOM 652 C C . HIS A 1 91 ? 20.409 16.516 2.444 1.00 37.28 91 HIS A C 1
ATOM 654 O O . HIS A 1 91 ? 20.934 15.536 2.967 1.00 37.28 91 HIS A O 1
ATOM 660 N N . VAL A 1 92 ? 19.238 16.461 1.802 1.00 47.47 92 VAL A N 1
ATOM 661 C CA . VAL A 1 92 ? 18.738 15.250 1.145 1.00 47.47 92 VAL A CA 1
ATOM 662 C C . VAL A 1 92 ? 19.838 14.836 0.175 1.00 47.47 92 VAL A C 1
ATOM 664 O O . VA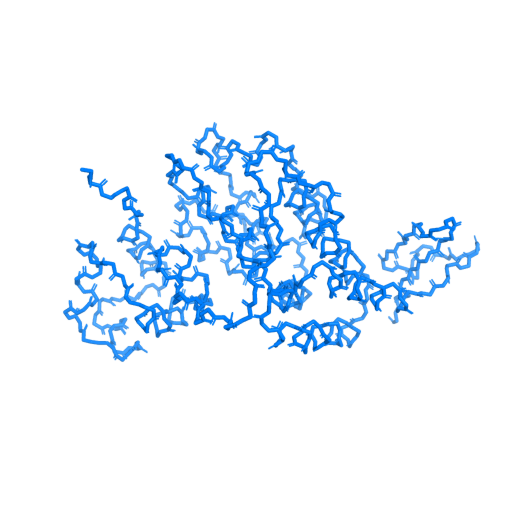L A 1 92 ? 19.892 15.301 -0.963 1.00 47.47 92 VAL A O 1
ATOM 667 N N . GLY A 1 93 ? 20.795 14.061 0.681 1.00 39.56 93 GLY A N 1
ATOM 668 C CA . GLY A 1 93 ? 21.891 13.543 -0.104 1.00 39.56 93 GLY A CA 1
ATOM 669 C C . GLY A 1 93 ? 21.286 12.864 -1.316 1.00 39.56 93 GLY A C 1
ATOM 670 O O . GLY A 1 93 ? 20.398 12.021 -1.199 1.00 39.56 93 GLY A O 1
ATOM 671 N N . THR A 1 94 ? 21.782 13.229 -2.486 1.00 42.25 94 THR A N 1
ATOM 672 C CA . THR A 1 94 ? 21.520 12.607 -3.786 1.00 42.25 94 THR A CA 1
ATOM 673 C C . THR A 1 94 ? 21.993 11.149 -3.850 1.00 42.25 94 THR A C 1
ATOM 675 O O . THR A 1 94 ? 22.241 10.630 -4.939 1.00 42.25 94 THR A O 1
ATOM 678 N N . GLY A 1 95 ? 22.111 10.471 -2.698 1.00 45.00 95 GLY A N 1
ATOM 679 C CA . GLY A 1 95 ? 22.280 9.036 -2.605 1.00 45.00 95 GLY A CA 1
ATOM 680 C C . GLY A 1 95 ? 21.230 8.417 -3.502 1.00 45.00 95 GLY A C 1
ATOM 681 O O . GLY A 1 95 ? 20.036 8.644 -3.306 1.00 45.00 95 GLY A O 1
ATOM 682 N N . ARG A 1 96 ? 21.697 7.744 -4.558 1.00 52.97 96 ARG A N 1
ATOM 683 C CA . ARG A 1 96 ? 20.874 6.998 -5.511 1.00 52.97 96 ARG A CA 1
ATOM 684 C C . ARG A 1 96 ? 19.924 6.139 -4.685 1.00 52.97 96 ARG A C 1
ATOM 686 O O . ARG A 1 96 ? 20.335 5.180 -4.048 1.00 52.97 96 ARG A O 1
ATOM 693 N N . GLY A 1 97 ? 18.706 6.648 -4.540 1.00 68.12 97 GLY A N 1
ATOM 694 C CA . GLY A 1 97 ? 17.893 6.306 -3.385 1.00 68.12 97 GLY A CA 1
ATOM 695 C C . GLY A 1 97 ? 17.255 4.950 -3.578 1.00 68.12 97 GLY A C 1
ATOM 696 O O . GLY A 1 97 ? 16.764 4.676 -4.670 1.00 68.12 97 GLY A O 1
ATOM 697 N N . THR A 1 98 ? 17.164 4.170 -2.502 1.00 82.06 98 THR A N 1
ATOM 698 C CA . THR A 1 98 ? 16.375 2.932 -2.391 1.00 82.06 98 THR A CA 1
ATOM 699 C C . THR A 1 98 ? 15.084 2.983 -3.217 1.00 82.06 98 THR A C 1
ATOM 701 O O . THR A 1 98 ? 14.785 2.066 -3.972 1.00 82.06 98 THR A O 1
ATOM 704 N N . GLY A 1 99 ? 14.345 4.098 -3.156 1.00 85.88 99 GLY A N 1
ATOM 705 C CA . GLY A 1 99 ? 13.105 4.279 -3.913 1.00 85.88 99 GLY A CA 1
ATOM 706 C C . GLY A 1 99 ? 13.248 4.235 -5.440 1.00 85.88 99 GLY A C 1
ATOM 707 O O . GLY A 1 99 ? 12.340 3.765 -6.118 1.00 85.88 99 GLY A O 1
ATOM 708 N N . ARG A 1 100 ? 14.361 4.717 -6.008 1.00 90.25 100 ARG A N 1
ATOM 709 C CA . ARG A 1 100 ? 14.636 4.637 -7.452 1.00 90.25 100 ARG A CA 1
ATOM 710 C C . ARG A 1 100 ? 14.867 3.190 -7.878 1.00 90.25 100 ARG A C 1
ATOM 712 O O . ARG A 1 100 ? 14.284 2.772 -8.874 1.00 90.25 100 ARG A O 1
ATOM 719 N N . ASP A 1 101 ? 15.685 2.448 -7.138 1.00 92.88 101 ASP A N 1
ATOM 720 C CA . ASP A 1 101 ? 15.981 1.048 -7.456 1.00 92.88 101 ASP A CA 1
ATOM 721 C C . ASP A 1 101 ? 14.750 0.152 -7.256 1.00 92.88 101 ASP A C 1
ATOM 723 O O . ASP A 1 101 ? 14.471 -0.704 -8.096 1.00 92.88 101 ASP A O 1
ATOM 727 N N . VAL A 1 102 ? 13.936 0.413 -6.225 1.00 92.62 102 VAL A N 1
ATOM 728 C CA . VAL A 1 102 ? 12.640 -0.259 -6.021 1.00 92.62 102 VAL A CA 1
ATOM 729 C C . VAL A 1 102 ? 11.662 0.059 -7.155 1.00 92.62 102 VAL A C 1
ATOM 731 O O . VAL A 1 102 ? 11.072 -0.860 -7.723 1.00 92.62 102 VAL A O 1
ATOM 734 N N . ALA A 1 103 ? 11.515 1.332 -7.539 1.00 91.81 103 ALA A N 1
ATOM 735 C CA . ALA A 1 103 ? 10.648 1.714 -8.654 1.00 91.81 103 ALA A CA 1
ATOM 736 C C . ALA A 1 103 ? 11.104 1.069 -9.973 1.00 91.81 103 ALA A C 1
ATOM 738 O O . ALA A 1 103 ? 10.275 0.575 -10.734 1.00 91.81 103 ALA A O 1
ATOM 739 N N . TRP A 1 104 ? 12.413 1.009 -10.231 1.00 91.88 104 TRP A N 1
ATOM 740 C CA . TRP A 1 104 ? 12.949 0.317 -11.403 1.00 91.88 104 TRP A CA 1
ATOM 741 C C . TRP A 1 104 ? 12.656 -1.185 -11.371 1.00 91.88 104 TRP A C 1
ATOM 743 O O . TRP A 1 104 ? 12.156 -1.733 -12.354 1.00 91.88 104 TRP A O 1
ATOM 753 N N . THR A 1 105 ? 12.907 -1.829 -10.229 1.00 95.38 105 THR A N 1
ATOM 754 C CA . THR A 1 105 ? 12.615 -3.252 -10.005 1.00 95.38 105 THR A CA 1
ATOM 755 C C . THR A 1 105 ? 11.149 -3.560 -10.295 1.00 95.38 105 THR A C 1
ATOM 757 O O . THR A 1 105 ? 10.861 -4.521 -11.000 1.00 95.38 105 THR A O 1
ATOM 760 N N . LEU A 1 106 ? 10.224 -2.712 -9.833 1.00 94.62 106 LEU A N 1
ATOM 761 C CA . LEU A 1 106 ? 8.795 -2.811 -10.140 1.00 94.62 106 LEU A CA 1
ATOM 762 C C . LEU A 1 106 ? 8.534 -2.867 -11.653 1.00 94.62 106 LEU A C 1
ATOM 764 O O . LEU A 1 106 ? 7.806 -3.741 -12.127 1.00 94.62 106 LEU A O 1
ATOM 768 N N . ARG A 1 107 ? 9.134 -1.960 -12.433 1.00 91.69 107 ARG A N 1
ATOM 769 C CA . ARG A 1 107 ? 8.922 -1.935 -13.889 1.00 91.69 107 ARG A CA 1
ATOM 770 C C . ARG A 1 107 ? 9.453 -3.193 -14.563 1.00 91.69 107 ARG A C 1
ATOM 772 O O . ARG A 1 107 ? 8.777 -3.705 -15.453 1.00 91.69 107 ARG A O 1
ATOM 779 N N . VAL A 1 108 ? 10.622 -3.682 -14.148 1.00 93.06 108 VAL A N 1
ATOM 780 C CA . VAL A 1 108 ? 11.184 -4.942 -14.654 1.00 93.06 108 VAL A CA 1
ATOM 781 C C . VAL A 1 108 ? 10.271 -6.113 -14.285 1.00 93.06 108 VAL A C 1
ATOM 783 O O . VAL A 1 108 ? 9.868 -6.866 -15.165 1.00 93.06 108 VAL A O 1
ATOM 786 N N . ALA A 1 109 ? 9.845 -6.210 -13.024 1.00 94.94 109 ALA A N 1
ATOM 787 C CA . ALA A 1 109 ? 8.996 -7.284 -12.510 1.00 94.94 109 ALA A CA 1
ATOM 788 C C . ALA A 1 109 ? 7.654 -7.427 -13.252 1.00 94.94 109 ALA A C 1
ATOM 790 O O . ALA A 1 109 ? 7.164 -8.545 -13.427 1.00 94.94 109 ALA A O 1
ATOM 791 N N . LEU A 1 110 ? 7.084 -6.320 -13.741 1.00 92.56 110 LEU A N 1
ATOM 792 C CA . LEU A 1 110 ? 5.874 -6.336 -14.575 1.00 92.56 110 LEU A CA 1
ATOM 793 C C . LEU A 1 110 ? 6.071 -7.045 -15.925 1.00 92.56 110 LEU A C 1
ATOM 795 O O . LEU A 1 110 ? 5.094 -7.475 -16.530 1.00 92.56 110 LEU A O 1
ATOM 799 N N . ALA A 1 111 ? 7.309 -7.175 -16.405 1.00 90.50 111 ALA A N 1
ATOM 800 C CA . ALA A 1 111 ? 7.623 -7.933 -17.612 1.00 90.50 111 ALA A CA 1
ATOM 801 C C . ALA A 1 111 ? 7.870 -9.423 -17.326 1.00 90.50 111 ALA A C 1
ATOM 803 O O . ALA A 1 111 ? 7.622 -10.251 -18.195 1.00 90.50 111 ALA A O 1
ATOM 804 N N . LEU A 1 112 ? 8.337 -9.766 -16.125 1.00 92.38 112 LEU A N 1
ATOM 805 C CA . LEU A 1 112 ? 8.797 -11.114 -15.786 1.00 92.38 112 LEU A CA 1
ATOM 806 C C . LEU A 1 112 ? 7.658 -12.155 -15.733 1.00 92.38 112 LEU A C 1
ATOM 808 O O . LEU A 1 112 ? 6.462 -11.840 -15.786 1.00 92.38 112 LEU A O 1
ATOM 812 N N . SER A 1 113 ? 8.023 -13.431 -15.621 1.00 92.06 113 SER A N 1
ATOM 813 C CA . SER A 1 113 ? 7.087 -14.514 -15.292 1.00 92.06 113 SER A CA 1
ATOM 814 C C . SER A 1 113 ? 6.672 -14.479 -13.811 1.00 92.06 113 SER A C 1
ATOM 816 O O . SER A 1 113 ? 7.286 -13.794 -12.988 1.00 92.06 113 SER A O 1
ATOM 818 N N . ALA A 1 114 ? 5.625 -15.229 -13.451 1.00 93.56 114 ALA A N 1
ATOM 819 C CA . ALA A 1 114 ? 5.191 -15.347 -12.055 1.00 93.56 114 ALA A CA 1
ATOM 820 C C . ALA A 1 114 ? 6.269 -15.994 -11.166 1.00 93.56 114 ALA A C 1
ATOM 822 O O . ALA A 1 114 ? 6.477 -15.562 -10.034 1.00 93.56 114 ALA A O 1
ATOM 823 N N . GLU A 1 115 ? 7.001 -16.984 -11.687 1.00 95.69 115 GLU A N 1
ATOM 824 C CA . GLU A 1 115 ? 8.088 -17.648 -10.961 1.00 95.69 115 GLU A CA 1
ATOM 825 C C . GLU A 1 115 ? 9.247 -16.688 -10.664 1.00 95.69 115 GLU A C 1
ATOM 827 O O . GLU A 1 115 ? 9.698 -16.592 -9.520 1.00 95.69 115 GLU A O 1
ATOM 832 N N . GLN A 1 116 ? 9.671 -15.915 -11.666 1.00 96.19 116 GLN A N 1
ATOM 833 C CA . GLN A 1 116 ? 10.710 -14.895 -11.514 1.00 96.19 116 GLN A CA 1
ATOM 834 C C . GLN A 1 116 ? 10.290 -13.795 -10.529 1.00 96.19 116 GLN A C 1
ATOM 836 O O . GLN A 1 116 ? 11.071 -13.421 -9.653 1.00 96.19 116 GLN A O 1
ATOM 841 N N . ARG A 1 117 ? 9.036 -13.318 -10.587 1.00 97.19 117 ARG A N 1
ATOM 842 C CA . ARG A 1 117 ? 8.507 -12.384 -9.576 1.00 97.19 117 ARG A CA 1
ATOM 843 C C . ARG A 1 117 ? 8.528 -12.986 -8.175 1.00 97.19 117 ARG A C 1
ATOM 845 O O . ARG A 1 117 ? 8.975 -12.328 -7.240 1.00 97.19 117 ARG A O 1
ATOM 852 N N . ALA A 1 118 ? 8.094 -14.236 -8.021 1.00 97.38 118 ALA A N 1
ATOM 853 C CA . ALA A 1 118 ? 8.127 -14.924 -6.734 1.00 97.38 118 ALA A CA 1
ATOM 854 C C . ALA A 1 118 ? 9.565 -15.077 -6.206 1.00 97.38 118 ALA A C 1
ATOM 856 O O . ALA A 1 118 ? 9.797 -14.946 -5.001 1.00 97.38 118 ALA A O 1
ATOM 857 N N . HIS A 1 119 ? 10.540 -15.308 -7.092 1.00 97.56 119 HIS A N 1
ATOM 858 C CA . HIS A 1 119 ? 11.956 -15.295 -6.730 1.00 97.56 119 HIS A CA 1
ATOM 859 C C . HIS A 1 119 ? 12.409 -13.926 -6.230 1.00 97.56 119 HIS A C 1
ATOM 861 O O . HIS A 1 119 ? 12.971 -13.870 -5.138 1.00 97.56 119 HIS A O 1
ATOM 867 N N . LEU A 1 120 ? 12.116 -12.836 -6.950 1.00 98.00 120 LEU A N 1
ATOM 868 C CA . LEU A 1 120 ? 12.457 -11.477 -6.508 1.00 98.00 120 LEU A CA 1
ATOM 869 C C . LEU A 1 120 ? 11.833 -11.142 -5.150 1.00 98.00 120 LEU A C 1
ATOM 871 O O . LEU A 1 120 ? 12.511 -10.592 -4.286 1.00 98.00 120 LEU A O 1
ATOM 875 N N . THR A 1 121 ? 10.581 -11.541 -4.913 1.00 97.56 121 THR A N 1
ATOM 876 C CA . THR A 1 121 ? 9.914 -11.343 -3.617 1.00 97.56 121 THR A CA 1
ATOM 877 C C . THR A 1 121 ? 10.644 -12.084 -2.497 1.00 97.56 121 THR A C 1
ATOM 879 O O . THR A 1 121 ? 10.925 -11.503 -1.448 1.00 97.56 121 THR A O 1
ATOM 882 N N . ARG A 1 122 ? 11.015 -13.357 -2.712 1.00 97.06 122 ARG A N 1
ATOM 883 C CA . ARG A 1 122 ? 11.811 -14.125 -1.737 1.00 97.06 122 ARG A CA 1
ATOM 884 C C . ARG A 1 122 ? 13.204 -13.528 -1.545 1.00 97.06 122 ARG A C 1
ATOM 886 O O . ARG A 1 122 ? 13.710 -13.534 -0.425 1.00 97.06 122 ARG A O 1
ATOM 893 N N . PHE A 1 123 ? 13.823 -13.033 -2.615 1.00 96.50 123 PHE A N 1
ATOM 894 C CA . PHE A 1 123 ? 15.127 -12.383 -2.577 1.00 96.50 123 PHE A CA 1
ATOM 895 C C . PHE A 1 123 ? 15.079 -11.119 -1.715 1.00 96.50 123 PHE A C 1
ATOM 897 O O . PHE A 1 123 ? 15.825 -11.034 -0.742 1.00 96.50 123 PHE A O 1
ATOM 904 N N . ALA A 1 124 ? 14.146 -10.206 -1.994 1.00 95.25 124 ALA A N 1
ATOM 905 C CA . ALA A 1 124 ? 13.938 -8.984 -1.220 1.00 95.25 124 ALA A CA 1
ATOM 906 C C . ALA A 1 124 ? 13.662 -9.296 0.261 1.00 95.25 124 ALA A C 1
ATOM 908 O O . ALA A 1 124 ? 14.332 -8.764 1.142 1.00 95.25 124 ALA A O 1
ATOM 909 N N . ALA A 1 125 ? 12.774 -10.256 0.544 1.00 93.38 125 ALA A N 1
ATOM 910 C CA . ALA A 1 125 ? 12.445 -10.650 1.912 1.00 93.38 125 ALA A CA 1
ATOM 911 C C . ALA A 1 125 ? 13.642 -11.212 2.701 1.00 93.38 125 ALA A C 1
ATOM 913 O O . ALA A 1 125 ? 13.683 -11.064 3.921 1.00 93.38 125 ALA A O 1
ATOM 914 N N . ARG A 1 126 ? 14.612 -11.865 2.041 1.00 93.75 126 ARG A N 1
ATOM 915 C CA . ARG A 1 126 ? 15.855 -12.310 2.697 1.00 93.75 126 ARG A CA 1
ATOM 916 C C . ARG A 1 126 ? 16.762 -11.133 3.043 1.00 93.75 126 ARG A C 1
ATOM 918 O O . ARG A 1 126 ? 17.313 -11.128 4.137 1.00 93.75 126 ARG A O 1
ATOM 925 N N . GLN A 1 127 ? 16.880 -10.154 2.148 1.00 90.38 127 GLN A N 1
ATOM 926 C CA . GLN A 1 127 ? 17.712 -8.966 2.363 1.00 90.38 127 GLN A CA 1
ATOM 927 C C . GLN A 1 127 ? 17.161 -8.085 3.499 1.00 90.38 127 GLN A C 1
ATOM 929 O O . GLN A 1 127 ? 17.910 -7.670 4.376 1.00 90.38 127 GLN A O 1
ATOM 934 N N . SER A 1 128 ? 15.842 -7.886 3.559 1.00 84.06 128 SER A N 1
ATOM 935 C CA . SER A 1 128 ? 15.185 -7.030 4.564 1.00 84.06 128 SER A CA 1
ATOM 936 C C . SER A 1 128 ? 15.238 -7.559 6.007 1.00 84.06 128 SER A C 1
ATOM 938 O O . SER A 1 128 ? 14.861 -6.850 6.941 1.00 84.06 128 SER A O 1
ATOM 940 N N . ARG A 1 129 ? 15.667 -8.812 6.227 1.00 77.69 129 ARG A N 1
ATOM 941 C CA . ARG A 1 129 ? 15.838 -9.377 7.582 1.00 77.69 129 ARG A CA 1
ATOM 942 C C . ARG A 1 129 ? 17.048 -8.797 8.314 1.00 77.69 129 ARG A C 1
ATOM 944 O O . ARG A 1 129 ? 17.082 -8.867 9.540 1.00 77.69 129 ARG A O 1
ATOM 951 N N . ASP A 1 130 ? 17.988 -8.208 7.584 1.00 65.19 130 ASP A N 1
ATOM 952 C CA . ASP A 1 130 ? 19.154 -7.525 8.135 1.00 65.19 130 ASP A CA 1
ATOM 953 C C . ASP A 1 130 ? 18.776 -6.069 8.483 1.00 65.19 130 ASP A C 1
ATOM 955 O O . ASP A 1 130 ? 18.846 -5.156 7.658 1.00 65.19 130 ASP A O 1
ATOM 959 N N . ARG A 1 131 ? 18.199 -5.883 9.681 1.00 58.62 131 ARG A N 1
ATOM 960 C CA . ARG A 1 131 ? 17.413 -4.700 10.099 1.00 58.62 131 ARG A CA 1
ATOM 961 C C . ARG A 1 131 ? 18.254 -3.462 10.448 1.00 58.62 131 ARG A C 1
ATOM 963 O O . ARG A 1 131 ? 18.139 -2.924 11.546 1.00 58.62 131 ARG A O 1
ATOM 970 N N . SER A 1 132 ? 19.016 -2.955 9.489 1.00 59.47 132 SER A N 1
ATOM 971 C CA . SER A 1 132 ? 19.739 -1.678 9.624 1.00 59.47 132 SER A CA 1
ATOM 972 C C . SER A 1 132 ? 19.158 -0.557 8.754 1.00 59.47 132 SER A C 1
ATOM 974 O O . SER A 1 132 ? 19.785 0.485 8.574 1.00 59.47 132 SER A O 1
ATOM 976 N N . ALA A 1 133 ? 17.977 -0.754 8.158 1.00 56.88 133 ALA A N 1
ATOM 977 C CA . ALA A 1 133 ? 17.441 0.220 7.217 1.00 56.88 133 ALA A CA 1
ATOM 978 C C . ALA A 1 133 ? 16.966 1.520 7.891 1.00 56.88 133 ALA A C 1
ATOM 980 O O . ALA A 1 133 ? 16.285 1.471 8.920 1.00 56.88 133 ALA A O 1
ATOM 981 N N . PRO A 1 134 ? 17.269 2.683 7.281 1.00 58.16 134 PRO A N 1
ATOM 982 C CA . PRO A 1 134 ? 16.811 3.967 7.783 1.00 58.16 134 PRO A CA 1
ATOM 983 C C . PRO A 1 134 ? 15.282 4.033 7.819 1.00 58.16 134 PRO A C 1
ATOM 985 O O . PRO A 1 134 ? 14.599 3.599 6.885 1.00 58.16 134 PRO A O 1
ATOM 988 N N . ARG A 1 135 ? 14.743 4.631 8.887 1.00 65.31 135 ARG A N 1
ATOM 989 C CA . ARG A 1 135 ? 13.313 4.936 8.983 1.00 65.31 135 ARG A CA 1
ATOM 990 C C . ARG A 1 135 ? 12.930 5.963 7.923 1.00 65.31 135 ARG A C 1
ATOM 992 O O . ARG A 1 135 ? 13.582 6.993 7.775 1.00 65.31 135 ARG A O 1
ATOM 999 N N . VAL A 1 136 ? 11.834 5.702 7.217 1.00 66.62 136 VAL A N 1
ATOM 1000 C CA . VAL A 1 136 ? 11.192 6.727 6.392 1.00 66.62 136 VAL A CA 1
ATOM 1001 C C . VAL A 1 136 ? 10.397 7.627 7.327 1.00 66.62 136 VAL A C 1
ATOM 1003 O O . VAL A 1 136 ? 9.487 7.166 8.013 1.00 66.62 136 VAL A O 1
ATOM 1006 N N . GLU A 1 137 ? 10.735 8.914 7.360 1.00 74.56 137 GLU A N 1
ATOM 1007 C CA . GLU A 1 137 ? 9.968 9.872 8.150 1.00 74.56 137 GLU A CA 1
ATOM 1008 C C . GLU A 1 137 ? 8.536 10.016 7.612 1.00 74.56 137 GLU A C 1
ATOM 1010 O O . GLU A 1 137 ? 8.298 10.166 6.399 1.00 74.56 137 GLU A O 1
ATOM 1015 N N . ARG A 1 138 ? 7.577 10.016 8.547 1.00 79.12 138 ARG A N 1
ATOM 1016 C CA . ARG A 1 138 ? 6.187 10.412 8.288 1.00 79.12 138 ARG A CA 1
ATOM 1017 C C . ARG A 1 138 ? 6.143 11.823 7.698 1.00 79.12 138 ARG A C 1
ATOM 1019 O O . ARG A 1 138 ? 7.069 12.615 7.883 1.00 79.12 138 ARG A O 1
ATOM 1026 N N . LEU A 1 139 ? 5.087 12.132 6.947 1.00 76.06 139 LEU A N 1
ATOM 1027 C CA . LEU A 1 139 ? 4.928 13.489 6.422 1.00 76.06 139 LEU A CA 1
ATOM 1028 C C . LEU A 1 139 ? 4.769 14.456 7.606 1.00 76.06 139 LEU A C 1
ATOM 1030 O O . LEU A 1 139 ? 3.862 14.299 8.419 1.00 76.06 139 LEU A O 1
ATOM 1034 N N . ARG A 1 140 ? 5.675 15.433 7.730 1.00 69.75 140 ARG A N 1
ATOM 1035 C CA . ARG A 1 140 ? 5.601 16.478 8.763 1.00 69.75 140 ARG A CA 1
ATOM 1036 C C . ARG A 1 140 ? 4.629 17.578 8.318 1.00 69.75 140 ARG A C 1
ATOM 1038 O O . ARG A 1 140 ? 4.693 17.991 7.165 1.00 69.75 140 ARG A O 1
ATOM 1045 N N . GLY A 1 141 ? 3.801 18.087 9.232 1.00 66.69 141 GLY A N 1
ATOM 1046 C CA . GLY A 1 141 ? 2.874 19.209 9.000 1.00 66.69 141 GLY A CA 1
ATOM 1047 C C . GLY A 1 141 ? 1.393 18.818 9.054 1.00 66.69 141 GLY A C 1
ATOM 1048 O O . GLY A 1 141 ? 1.071 17.659 9.320 1.00 66.69 141 GLY A O 1
ATOM 1049 N N . ASP A 1 142 ? 0.512 19.783 8.770 1.00 61.97 142 ASP A N 1
ATOM 1050 C CA . ASP A 1 142 ? -0.963 19.676 8.797 1.00 61.97 142 ASP A CA 1
ATOM 1051 C C . ASP A 1 142 ? -1.519 18.862 7.609 1.00 61.97 142 ASP A C 1
ATOM 1053 O O . ASP A 1 142 ? -2.449 19.251 6.905 1.00 61.97 142 ASP A O 1
ATOM 1057 N N . HIS A 1 143 ? -0.892 17.722 7.325 1.00 69.50 143 HIS A N 1
ATOM 1058 C CA . HIS A 1 143 ? -1.354 16.765 6.333 1.00 69.50 143 HIS A CA 1
ATOM 1059 C C . HIS A 1 143 ? -2.520 15.969 6.921 1.00 69.50 143 HIS A C 1
ATOM 1061 O O . HIS A 1 143 ? -2.334 14.915 7.541 1.00 69.50 143 HIS A O 1
ATOM 1067 N N . GLU A 1 144 ? -3.723 16.505 6.738 1.00 73.75 144 GLU A N 1
ATOM 1068 C CA . GLU A 1 144 ? -4.975 15.885 7.156 1.00 73.75 144 GLU A CA 1
ATOM 1069 C C . GLU A 1 144 ? -5.742 15.289 5.965 1.00 73.75 144 GLU A C 1
ATOM 1071 O O . GLU A 1 144 ? -5.598 15.698 4.811 1.00 73.75 144 GLU A O 1
ATOM 1076 N N . GLY A 1 145 ? -6.566 14.281 6.254 1.00 86.31 145 GLY A N 1
ATOM 1077 C CA . GLY A 1 145 ? -7.486 13.682 5.289 1.00 86.31 145 GLY A CA 1
ATOM 1078 C C . GLY A 1 145 ? -6.954 12.471 4.515 1.00 86.31 145 GLY A C 1
ATOM 1079 O O . GLY A 1 145 ? -5.815 12.021 4.662 1.00 8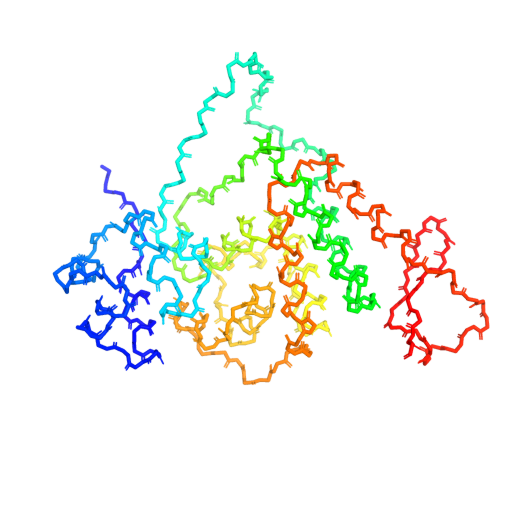6.31 145 GLY A O 1
ATOM 1080 N N . GLY A 1 146 ? -7.829 11.907 3.677 1.00 90.69 146 GLY A N 1
ATOM 1081 C CA . GLY A 1 146 ? -7.578 10.647 2.970 1.00 90.69 146 GLY A CA 1
ATOM 1082 C C . GLY A 1 146 ? -6.370 10.687 2.027 1.00 90.69 146 GLY A C 1
ATOM 1083 O O . GLY A 1 146 ? -5.650 9.698 1.917 1.00 90.69 146 GLY A O 1
ATOM 1084 N N . GLY A 1 147 ? -6.096 11.832 1.392 1.00 93.94 147 GLY A N 1
ATOM 1085 C CA . GLY A 1 147 ? -4.954 11.993 0.483 1.00 93.94 147 GLY A CA 1
ATOM 1086 C C . GLY A 1 147 ? -3.599 11.845 1.179 1.00 93.94 147 GLY A C 1
ATOM 1087 O O . GLY A 1 147 ? -2.716 11.156 0.661 1.00 93.94 147 GLY A O 1
ATOM 1088 N N . ALA A 1 148 ? -3.456 12.406 2.384 1.00 92.62 148 ALA A N 1
ATOM 1089 C CA . ALA A 1 148 ? -2.270 12.222 3.218 1.00 92.62 148 ALA A CA 1
ATOM 1090 C C . ALA A 1 148 ? -2.058 10.740 3.556 1.00 92.62 148 ALA A C 1
ATOM 1092 O O . ALA A 1 148 ? -0.964 10.214 3.354 1.00 92.62 148 ALA A O 1
ATOM 1093 N N . VAL A 1 149 ? -3.123 10.048 3.979 1.00 93.31 149 VAL A N 1
ATOM 1094 C CA . VAL A 1 149 ? -3.089 8.614 4.312 1.00 93.31 149 VAL A CA 1
ATOM 1095 C C . VAL A 1 149 ? -2.633 7.769 3.118 1.00 93.31 149 VAL A C 1
ATOM 1097 O O . VAL A 1 149 ? -1.774 6.905 3.286 1.00 93.31 149 VAL A O 1
ATOM 1100 N N . LEU A 1 150 ? -3.140 8.030 1.906 1.00 95.06 150 LEU A N 1
ATOM 1101 C CA . LEU A 1 150 ? -2.713 7.303 0.701 1.00 95.06 150 LEU A CA 1
ATOM 1102 C C . LEU A 1 150 ? -1.221 7.473 0.421 1.00 95.06 150 LEU A C 1
ATOM 1104 O O . LEU A 1 150 ? -0.513 6.494 0.176 1.00 95.06 150 LEU A O 1
ATOM 1108 N N . VAL A 1 151 ? -0.736 8.713 0.465 1.00 94.94 151 VAL A N 1
ATOM 1109 C CA . VAL A 1 151 ? 0.673 9.000 0.195 1.00 94.94 151 VAL A CA 1
ATOM 1110 C C . VAL A 1 151 ? 1.561 8.406 1.291 1.00 94.94 151 VAL A C 1
ATOM 1112 O O . VAL A 1 151 ? 2.606 7.842 0.971 1.00 94.94 151 VAL A O 1
ATOM 1115 N N . GLU A 1 152 ? 1.150 8.442 2.561 1.00 92.88 152 GLU A N 1
ATOM 1116 C CA . GLU A 1 152 ? 1.878 7.774 3.646 1.00 92.88 152 GLU A CA 1
ATOM 1117 C C . GLU A 1 152 ? 1.923 6.253 3.474 1.00 92.88 152 GLU A C 1
ATOM 1119 O O . GLU A 1 152 ? 3.002 5.676 3.590 1.00 92.88 152 GLU A O 1
ATOM 1124 N N . LEU A 1 153 ? 0.809 5.600 3.129 1.00 94.31 153 LEU A N 1
ATOM 1125 C CA . LEU A 1 153 ? 0.780 4.155 2.871 1.00 94.31 153 LEU A CA 1
ATOM 1126 C C . LEU A 1 153 ? 1.773 3.756 1.773 1.00 94.31 153 LEU A C 1
ATOM 1128 O O . LEU A 1 153 ? 2.524 2.791 1.922 1.00 94.31 153 LEU A O 1
ATOM 1132 N N . VAL A 1 154 ? 1.826 4.525 0.685 1.00 94.44 154 VAL A N 1
ATOM 1133 C CA . VAL A 1 154 ? 2.757 4.263 -0.417 1.00 94.44 154 VAL A CA 1
ATOM 1134 C C . VAL A 1 154 ? 4.212 4.510 0.006 1.00 94.44 154 VAL A C 1
ATOM 1136 O O . VAL A 1 154 ? 5.085 3.676 -0.254 1.00 94.44 154 VAL A O 1
ATOM 1139 N N . ARG A 1 155 ? 4.489 5.625 0.691 1.00 91.50 155 ARG A N 1
ATOM 1140 C CA . ARG A 1 155 ? 5.850 5.977 1.132 1.00 91.50 155 ARG A CA 1
ATOM 1141 C C . ARG A 1 155 ? 6.394 4.980 2.151 1.00 91.50 155 ARG A C 1
ATOM 1143 O O . ARG A 1 155 ? 7.522 4.517 1.995 1.00 91.50 155 ARG A O 1
ATOM 1150 N N . LEU A 1 156 ? 5.598 4.659 3.169 1.00 88.06 156 LEU A N 1
ATOM 1151 C CA . LEU A 1 156 ? 6.019 3.869 4.326 1.00 88.06 156 LEU A CA 1
ATOM 1152 C C . LEU A 1 156 ? 5.960 2.364 4.050 1.00 88.06 156 LEU A C 1
ATOM 1154 O O . LEU A 1 156 ? 6.899 1.649 4.392 1.00 88.06 156 LEU A O 1
ATOM 1158 N N . ASN A 1 157 ? 4.905 1.882 3.381 1.00 89.69 157 ASN A N 1
ATOM 1159 C CA . ASN A 1 157 ? 4.680 0.443 3.228 1.00 89.69 157 ASN A CA 1
ATOM 1160 C C . ASN A 1 157 ? 4.964 -0.099 1.818 1.00 89.69 157 ASN A C 1
ATOM 1162 O O . ASN A 1 157 ? 4.876 -1.314 1.628 1.00 89.69 157 ASN A O 1
ATOM 1166 N N . ARG A 1 158 ? 5.266 0.744 0.817 1.00 91.75 158 ARG A N 1
ATOM 1167 C CA . ARG A 1 158 ? 5.654 0.298 -0.543 1.00 91.75 158 ARG A CA 1
ATOM 1168 C C . ARG A 1 158 ? 7.031 0.801 -0.992 1.00 91.75 158 ARG A C 1
ATOM 1170 O O . ARG A 1 158 ? 7.407 0.576 -2.136 1.00 91.75 158 ARG A O 1
ATOM 1177 N N . CYS A 1 159 ? 7.789 1.456 -0.109 1.00 87.31 159 CYS A N 1
ATOM 1178 C CA . CYS A 1 159 ? 9.148 1.953 -0.379 1.00 87.31 159 CYS A CA 1
ATOM 1179 C C . CYS A 1 159 ? 9.257 2.912 -1.569 1.00 87.31 159 CYS A C 1
ATOM 1181 O O . CYS A 1 159 ? 10.272 2.946 -2.267 1.00 87.31 159 CYS A O 1
ATOM 1183 N N . LEU A 1 160 ? 8.228 3.735 -1.772 1.00 90.94 160 LEU A N 1
ATOM 1184 C CA . LEU A 1 160 ? 8.200 4.774 -2.800 1.00 90.94 160 LEU A CA 1
ATOM 1185 C C . LEU A 1 160 ? 8.192 6.153 -2.114 1.00 90.94 160 LEU A C 1
ATOM 1187 O O . LEU A 1 160 ? 7.148 6.796 -2.029 1.00 90.94 160 LEU A O 1
ATOM 1191 N N . PRO A 1 161 ? 9.337 6.612 -1.567 1.00 87.44 161 PRO A N 1
ATOM 1192 C CA . PRO A 1 161 ? 9.387 7.748 -0.643 1.00 87.44 161 PRO A CA 1
ATOM 1193 C C . PRO A 1 161 ? 9.141 9.110 -1.304 1.00 87.44 161 PRO A C 1
ATOM 1195 O O . PRO A 1 161 ? 8.834 10.072 -0.596 1.00 87.44 161 PRO A O 1
ATOM 1198 N N . GLY A 1 162 ? 9.305 9.211 -2.627 1.00 89.12 162 GLY A N 1
ATOM 1199 C CA . GLY A 1 162 ? 9.274 10.472 -3.363 1.00 89.12 162 GLY A CA 1
ATOM 1200 C C . GLY A 1 162 ? 8.138 10.554 -4.393 1.00 89.12 162 GLY A C 1
ATOM 1201 O O . GLY A 1 162 ? 7.746 9.533 -4.963 1.00 89.12 162 GLY A O 1
ATOM 1202 N N . PRO A 1 163 ? 7.640 11.770 -4.698 1.00 92.56 163 PRO A N 1
ATOM 1203 C CA . PRO A 1 163 ? 6.565 11.985 -5.669 1.00 92.56 163 PRO A CA 1
ATOM 1204 C C . PRO A 1 163 ? 6.812 11.361 -7.045 1.00 92.56 163 PRO A C 1
ATOM 1206 O O . PRO A 1 163 ? 5.895 10.816 -7.654 1.00 92.56 163 PRO A O 1
ATOM 1209 N N . MET A 1 164 ? 8.058 11.408 -7.528 1.00 92.25 164 MET A N 1
ATOM 1210 C CA . MET A 1 164 ? 8.408 10.854 -8.835 1.00 92.25 164 MET A CA 1
ATOM 1211 C C . MET A 1 164 ? 8.285 9.327 -8.854 1.00 92.25 164 MET A C 1
ATOM 1213 O O . MET A 1 164 ? 7.752 8.772 -9.808 1.00 92.25 164 MET A O 1
ATOM 1217 N N . GLN A 1 165 ? 8.728 8.646 -7.792 1.00 93.62 165 GLN A N 1
ATOM 1218 C CA . GLN A 1 165 ? 8.615 7.191 -7.656 1.00 93.62 165 GLN A CA 1
ATOM 1219 C C . GLN A 1 165 ? 7.149 6.754 -7.561 1.00 93.62 165 GLN A C 1
ATOM 1221 O O . GLN A 1 165 ? 6.772 5.768 -8.188 1.00 93.62 165 GLN A O 1
ATOM 1226 N N . ILE A 1 166 ? 6.324 7.512 -6.829 1.00 94.94 166 ILE A N 1
ATOM 1227 C CA . ILE A 1 166 ? 4.876 7.279 -6.732 1.00 94.94 166 ILE A CA 1
ATOM 1228 C C . ILE A 1 166 ? 4.222 7.402 -8.107 1.00 94.94 166 ILE A C 1
ATOM 1230 O O . ILE A 1 166 ? 3.525 6.483 -8.528 1.00 94.94 166 ILE A O 1
ATOM 1234 N N . ASN A 1 167 ? 4.482 8.498 -8.828 1.00 95.31 167 ASN A N 1
ATOM 1235 C CA . ASN A 1 167 ? 3.977 8.683 -10.188 1.00 95.31 167 ASN A CA 1
ATOM 1236 C C . ASN A 1 167 ? 4.381 7.520 -11.100 1.00 95.31 167 ASN A C 1
ATOM 1238 O O . ASN A 1 167 ? 3.542 6.942 -11.780 1.00 95.31 167 ASN A O 1
ATOM 1242 N N . TRP A 1 168 ? 5.661 7.156 -11.098 1.00 92.94 168 TRP A N 1
ATOM 1243 C CA . TRP A 1 168 ? 6.166 6.110 -11.980 1.00 92.94 168 TRP A CA 1
ATOM 1244 C C . TRP A 1 168 ? 5.519 4.753 -11.698 1.00 92.94 168 TRP A C 1
ATOM 1246 O O . TRP A 1 168 ? 5.128 4.038 -12.620 1.00 92.94 168 TRP A O 1
ATOM 1256 N N . ALA A 1 169 ? 5.353 4.426 -10.416 1.00 94.44 169 ALA A N 1
ATOM 1257 C CA . ALA A 1 169 ? 4.660 3.222 -10.001 1.00 94.44 169 ALA A CA 1
ATOM 1258 C C . ALA A 1 169 ? 3.179 3.251 -10.405 1.00 94.44 169 ALA A C 1
ATOM 1260 O O . ALA A 1 169 ? 2.701 2.265 -10.954 1.00 94.44 169 ALA A O 1
ATOM 1261 N N . LEU A 1 170 ? 2.478 4.377 -10.223 1.00 95.31 170 LEU A N 1
ATOM 1262 C CA . LEU A 1 170 ? 1.091 4.538 -10.674 1.00 95.31 170 LEU A CA 1
ATOM 1263 C C . LEU A 1 170 ? 0.965 4.349 -12.185 1.00 95.31 170 LEU A C 1
ATOM 1265 O O . LEU A 1 170 ? 0.157 3.530 -12.613 1.00 95.31 170 LEU A O 1
ATOM 1269 N N . VAL A 1 171 ? 1.797 5.014 -12.990 1.00 94.19 171 VAL A N 1
ATOM 1270 C CA . VAL A 1 171 ? 1.784 4.879 -14.456 1.00 94.19 171 VAL A CA 1
ATOM 1271 C C . VAL A 1 171 ? 1.937 3.416 -14.862 1.00 94.19 171 VAL A C 1
ATOM 1273 O O . VAL A 1 171 ? 1.201 2.928 -15.714 1.00 94.19 171 VAL A O 1
ATOM 1276 N N . HIS A 1 172 ? 2.849 2.675 -14.235 1.00 91.38 172 HIS A N 1
ATOM 1277 C CA . HIS A 1 172 ? 3.071 1.275 -14.586 1.00 91.38 172 HIS A CA 1
ATOM 1278 C C . HIS A 1 172 ? 2.001 0.315 -14.061 1.00 91.38 172 HIS A C 1
ATOM 1280 O O . HIS A 1 172 ? 1.661 -0.629 -14.778 1.00 91.38 172 HIS A O 1
ATOM 1286 N N . MET A 1 173 ? 1.477 0.560 -12.858 1.00 92.38 173 MET A N 1
ATOM 1287 C CA . MET A 1 173 ? 0.402 -0.226 -12.240 1.00 92.38 173 MET A CA 1
ATOM 1288 C C . MET A 1 173 ? -0.971 0.061 -12.845 1.00 92.38 173 MET A C 1
ATOM 1290 O O . MET A 1 173 ? -1.910 -0.686 -12.600 1.00 92.38 173 MET A O 1
ATOM 1294 N N . THR A 1 174 ? -1.093 1.138 -13.621 1.00 92.94 174 THR A N 1
ATOM 1295 C CA . THR A 1 174 ? -2.350 1.547 -14.259 1.00 92.94 174 THR A CA 1
ATOM 1296 C C . THR A 1 174 ? -2.297 1.541 -15.783 1.00 92.94 174 THR A C 1
ATOM 1298 O O . THR A 1 174 ? -3.180 2.092 -16.434 1.00 92.94 174 THR A O 1
ATOM 1301 N N . GLU A 1 175 ? -1.250 0.950 -16.366 1.00 89.94 175 GLU A N 1
ATOM 1302 C CA . GLU A 1 175 ? -1.049 0.890 -17.823 1.00 89.94 175 GLU A CA 1
ATOM 1303 C C . GLU A 1 175 ? -1.112 2.274 -18.498 1.00 89.94 175 GLU A C 1
ATOM 1305 O O . GLU A 1 175 ? -1.653 2.448 -19.585 1.00 89.94 175 GLU A O 1
ATOM 1310 N N . GLY A 1 176 ? -0.578 3.293 -17.824 1.00 91.50 176 GLY A N 1
ATOM 1311 C CA . GLY A 1 176 ? -0.560 4.678 -18.292 1.00 91.50 176 GLY A CA 1
ATOM 1312 C C . GLY A 1 176 ? -1.844 5.460 -18.024 1.00 91.50 176 GLY A C 1
ATOM 1313 O O . GLY A 1 176 ? -1.878 6.662 -18.278 1.00 91.50 176 GLY A O 1
ATOM 1314 N N . ARG A 1 177 ? -2.888 4.834 -17.468 1.00 92.56 177 ARG A N 1
ATOM 1315 C CA . ARG A 1 177 ? -4.158 5.513 -17.184 1.00 92.56 177 ARG A CA 1
ATOM 1316 C C . ARG A 1 177 ? -4.044 6.493 -16.015 1.00 92.56 177 ARG A C 1
ATOM 1318 O O . ARG A 1 177 ? -4.806 7.451 -15.975 1.00 92.56 177 ARG A O 1
ATOM 1325 N N . VAL A 1 178 ? -3.129 6.321 -15.071 1.00 95.38 178 VAL A N 1
ATOM 1326 C CA . VAL A 1 178 ? -2.938 7.270 -13.968 1.00 95.38 178 VAL A CA 1
ATOM 1327 C C . VAL A 1 178 ? -1.500 7.763 -13.965 1.00 95.38 178 VAL A C 1
ATOM 1329 O O . VAL A 1 178 ? -0.583 7.042 -13.584 1.00 95.38 178 VAL A O 1
ATOM 1332 N N . GLY A 1 179 ? -1.321 9.017 -14.375 1.00 94.19 179 GLY A N 1
ATOM 1333 C CA . GLY A 1 179 ? -0.067 9.754 -14.269 1.00 94.19 179 GLY A CA 1
ATOM 1334 C C . GLY A 1 179 ? -0.263 11.018 -13.440 1.00 94.19 179 GLY A C 1
ATOM 1335 O O . GLY A 1 179 ? -1.278 11.700 -13.567 1.00 94.19 179 GLY A O 1
ATOM 1336 N N . LEU A 1 180 ? 0.704 11.322 -12.578 1.00 96.56 180 LEU A N 1
ATOM 1337 C CA . LEU A 1 180 ? 0.685 12.480 -11.694 1.00 96.56 180 LEU A CA 1
ATOM 1338 C C . LEU A 1 180 ? 1.993 13.259 -11.797 1.00 96.56 180 LEU A C 1
ATOM 1340 O O . LEU A 1 180 ? 3.086 12.703 -11.735 1.00 96.56 180 LEU A O 1
ATOM 1344 N N . SER A 1 181 ? 1.895 14.583 -11.873 1.00 96.25 181 SER A N 1
ATOM 1345 C CA . SER A 1 181 ? 3.074 15.421 -11.666 1.00 96.25 181 SER A CA 1
ATOM 1346 C C . SER A 1 181 ? 3.525 15.347 -10.198 1.00 96.25 181 SER A C 1
ATOM 1348 O O . SER A 1 181 ? 2.719 15.077 -9.301 1.00 96.25 181 SER A O 1
ATOM 1350 N N . ALA A 1 182 ? 4.802 15.625 -9.918 1.00 94.00 182 ALA A N 1
ATOM 1351 C CA . ALA A 1 182 ? 5.283 15.695 -8.536 1.00 94.00 182 ALA A CA 1
ATOM 1352 C C . ALA A 1 182 ? 4.491 16.714 -7.675 1.00 94.00 182 ALA A C 1
ATOM 1354 O O . ALA A 1 182 ? 4.084 16.341 -6.571 1.00 94.00 182 ALA A O 1
ATOM 1355 N N . PRO A 1 183 ? 4.176 17.935 -8.165 1.00 95.50 183 PRO A N 1
ATOM 1356 C CA . PRO A 1 183 ? 3.270 18.854 -7.472 1.00 95.50 183 PRO A CA 1
ATOM 1357 C C . PRO A 1 183 ? 1.877 18.277 -7.201 1.00 95.50 183 PRO A C 1
ATOM 1359 O O . PRO A 1 183 ? 1.331 18.513 -6.129 1.00 95.50 183 PRO A O 1
ATOM 1362 N N . THR A 1 184 ? 1.312 17.486 -8.120 1.00 96.25 184 THR A N 1
ATOM 1363 C CA . THR A 1 184 ? -0.001 16.846 -7.923 1.00 96.25 184 THR A CA 1
ATOM 1364 C C . THR A 1 184 ? 0.030 15.853 -6.762 1.00 96.25 184 THR A C 1
ATOM 1366 O O . THR A 1 184 ? -0.869 15.873 -5.928 1.00 96.25 184 THR A O 1
ATOM 1369 N N . VAL A 1 185 ? 1.076 15.024 -6.654 1.00 96.12 185 VAL A N 1
ATOM 1370 C CA . VAL A 1 185 ? 1.232 14.087 -5.522 1.00 96.12 185 VAL A CA 1
ATOM 1371 C C . VAL A 1 185 ? 1.344 14.844 -4.196 1.00 96.12 185 VAL A C 1
ATOM 1373 O O . VAL A 1 185 ? 0.707 14.467 -3.214 1.00 96.12 185 VAL A O 1
ATOM 1376 N N . VAL A 1 186 ? 2.114 15.937 -4.166 1.00 93.38 186 VAL A N 1
ATOM 1377 C CA . VAL A 1 186 ? 2.226 16.799 -2.977 1.00 93.38 186 VAL A CA 1
ATOM 1378 C C . VAL A 1 186 ? 0.886 17.461 -2.646 1.00 93.38 186 VAL A C 1
ATOM 1380 O O . VAL A 1 186 ? 0.516 17.527 -1.477 1.00 93.38 186 VAL A O 1
ATOM 1383 N N . GLY A 1 187 ? 0.141 17.915 -3.654 1.00 94.94 187 GLY A N 1
ATOM 1384 C CA . GLY A 1 187 ? -1.185 18.501 -3.483 1.00 94.94 187 GLY A CA 1
ATOM 1385 C C . GLY A 1 187 ? -2.203 17.511 -2.916 1.00 94.94 187 GLY A C 1
ATOM 1386 O O . GLY A 1 187 ? -2.934 17.855 -1.994 1.00 94.94 187 GLY A O 1
ATOM 1387 N N . ILE A 1 188 ? -2.184 16.255 -3.378 1.00 95.25 188 ILE A N 1
ATOM 1388 C CA . ILE A 1 188 ? -3.001 15.170 -2.808 1.00 95.25 188 ILE A CA 1
ATOM 1389 C C . ILE A 1 188 ? -2.627 14.943 -1.340 1.00 95.25 188 ILE A C 1
ATOM 1391 O O . ILE A 1 188 ? -3.504 14.887 -0.481 1.00 95.25 188 ILE A O 1
ATOM 1395 N N . ALA A 1 189 ? -1.328 14.866 -1.030 1.00 93.38 189 ALA A N 1
ATOM 1396 C CA . ALA A 1 189 ? -0.857 14.683 0.342 1.00 93.38 189 ALA A CA 1
ATOM 1397 C C . ALA A 1 189 ? -1.264 15.836 1.278 1.00 93.38 189 ALA A C 1
ATOM 1399 O O . ALA A 1 189 ? -1.374 15.640 2.483 1.00 93.38 189 ALA A O 1
ATOM 1400 N N . ARG A 1 190 ? -1.446 17.047 0.744 1.00 91.94 190 ARG A N 1
ATOM 1401 C CA . ARG A 1 190 ? -1.889 18.244 1.481 1.00 91.94 190 ARG A CA 1
ATOM 1402 C C . ARG A 1 190 ? -3.406 18.441 1.476 1.00 91.94 190 ARG A C 1
ATOM 1404 O O . ARG A 1 190 ? -3.875 19.409 2.056 1.00 91.94 190 ARG A O 1
ATOM 1411 N N . GLY A 1 191 ? -4.160 17.597 0.771 1.00 92.00 191 GLY A N 1
ATOM 1412 C CA . GLY A 1 191 ? -5.598 17.787 0.575 1.00 92.00 191 GLY A CA 1
ATOM 1413 C C . GLY A 1 191 ? -5.972 18.974 -0.326 1.00 92.00 191 GLY A C 1
ATOM 1414 O O . GLY A 1 191 ? -7.149 19.294 -0.437 1.00 92.00 191 GLY A O 1
ATOM 1415 N N . THR A 1 192 ? -5.010 19.619 -0.997 1.00 94.38 192 THR A N 1
ATOM 1416 C CA . THR A 1 192 ? -5.276 20.741 -1.920 1.00 94.38 192 THR A CA 1
ATOM 1417 C C . THR A 1 192 ? -5.631 20.283 -3.333 1.00 94.38 192 THR A C 1
ATOM 1419 O O . THR A 1 192 ? -6.104 21.077 -4.141 1.00 94.38 192 THR A O 1
ATOM 1422 N N . VAL A 1 193 ? -5.408 19.003 -3.641 1.00 95.75 193 VAL A N 1
ATOM 1423 C CA . VAL A 1 193 ? -5.886 18.350 -4.862 1.00 95.75 193 VAL A CA 1
ATOM 1424 C C . VAL A 1 193 ? -6.879 17.261 -4.452 1.00 95.75 193 VAL A C 1
ATOM 1426 O O . VAL A 1 193 ? -6.496 16.366 -3.692 1.00 95.75 193 VAL A O 1
ATOM 1429 N N . PRO A 1 194 ? -8.133 17.304 -4.939 1.00 95.69 194 PRO A N 1
ATOM 1430 C CA . PRO A 1 194 ? -9.144 16.325 -4.565 1.00 95.69 194 PRO A CA 1
ATOM 1431 C C . PRO A 1 194 ? -8.794 14.928 -5.089 1.00 95.69 194 PRO A C 1
ATOM 1433 O O . PRO A 1 194 ? -8.260 14.765 -6.189 1.00 95.69 194 PRO A O 1
ATOM 1436 N N . LEU A 1 195 ? -9.140 13.903 -4.308 1.00 96.75 195 LEU A N 1
ATOM 1437 C CA . LEU A 1 195 ? -9.087 12.516 -4.761 1.00 96.75 195 LEU A CA 1
ATOM 1438 C C . LEU A 1 195 ? -10.273 12.226 -5.682 1.00 96.75 195 LEU A C 1
ATOM 1440 O O . LEU A 1 195 ? -11.419 12.501 -5.336 1.00 96.75 195 LEU A O 1
ATOM 1444 N N . THR A 1 196 ? -9.996 11.630 -6.838 1.00 96.88 196 THR A N 1
ATOM 1445 C CA . THR A 1 196 ? -11.018 11.154 -7.777 1.00 96.88 196 THR A CA 1
ATOM 1446 C C . THR A 1 196 ? -11.169 9.6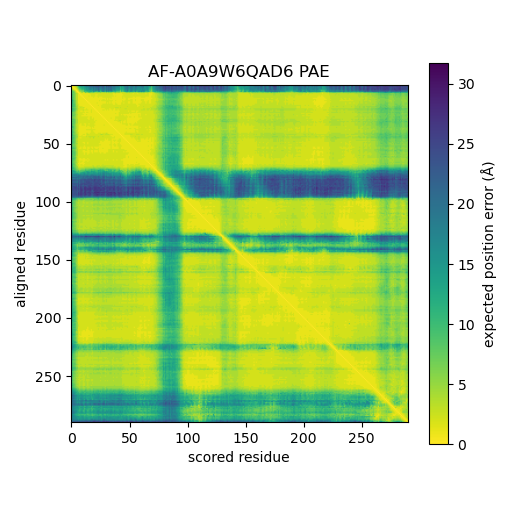31 -7.678 1.00 96.88 196 THR A C 1
ATOM 1448 O O . THR A 1 196 ? -10.207 8.960 -7.288 1.00 96.88 196 THR A O 1
ATOM 1451 N N . PRO A 1 197 ? -12.317 9.052 -8.079 1.00 97.25 197 PRO A N 1
ATOM 1452 C CA . PRO A 1 197 ? -12.507 7.596 -8.160 1.00 97.25 197 PRO A CA 1
ATOM 1453 C C . PRO A 1 197 ? -11.379 6.860 -8.903 1.00 97.25 197 PRO A C 1
ATOM 1455 O O . PRO A 1 197 ? -10.840 5.850 -8.432 1.00 97.25 197 PRO A O 1
ATOM 1458 N N . ARG A 1 198 ? -10.923 7.450 -10.013 1.00 96.44 198 ARG A N 1
ATOM 1459 C CA . ARG A 1 198 ? -9.786 6.979 -10.812 1.00 96.44 198 ARG A CA 1
ATOM 1460 C C . ARG A 1 198 ? -8.489 6.909 -10.012 1.00 96.44 198 ARG A C 1
ATOM 1462 O O . ARG A 1 198 ? -7.779 5.904 -10.080 1.00 96.44 198 ARG A O 1
ATOM 1469 N N . LEU A 1 199 ? -8.185 7.957 -9.237 1.00 96.94 199 LEU A N 1
ATOM 1470 C CA . LEU A 1 199 ? -7.002 7.999 -8.373 1.00 96.94 199 LEU A CA 1
ATOM 1471 C C . LEU A 1 199 ? -7.084 6.953 -7.263 1.00 96.94 199 LEU A C 1
ATOM 1473 O O . LEU A 1 199 ? -6.106 6.240 -7.054 1.00 96.94 199 LEU A O 1
ATOM 1477 N N . VAL A 1 200 ? -8.235 6.817 -6.597 1.00 97.31 200 VAL A N 1
ATOM 1478 C CA . VAL A 1 200 ? -8.436 5.795 -5.553 1.00 97.31 200 VAL A CA 1
ATOM 1479 C C . VAL A 1 200 ? -8.143 4.407 -6.105 1.00 97.31 200 VAL A C 1
ATOM 1481 O O . VAL A 1 200 ? -7.373 3.660 -5.512 1.00 97.31 200 VAL A O 1
ATOM 1484 N N . SER A 1 201 ? -8.667 4.096 -7.285 1.00 96.19 201 SER A N 1
ATOM 1485 C CA . SER A 1 201 ? -8.470 2.795 -7.932 1.00 96.19 201 SER A CA 1
ATOM 1486 C C . SER A 1 201 ? -7.004 2.564 -8.319 1.00 96.19 201 SER A C 1
ATOM 1488 O O . SER A 1 201 ? -6.477 1.464 -8.164 1.00 96.19 201 SER A O 1
ATOM 1490 N N . GLY A 1 202 ? -6.311 3.613 -8.779 1.00 95.75 202 GLY A N 1
ATOM 1491 C CA . GLY A 1 202 ? -4.890 3.534 -9.121 1.00 95.75 202 GLY A CA 1
ATOM 1492 C C . GLY A 1 202 ? -4.016 3.292 -7.889 1.00 95.75 202 GLY A C 1
ATOM 1493 O O . GLY A 1 202 ? -3.128 2.438 -7.906 1.00 95.75 202 GLY A O 1
ATOM 1494 N N . PHE A 1 203 ? -4.307 3.991 -6.788 1.00 96.81 203 PHE A N 1
ATOM 1495 C CA . PHE A 1 203 ? -3.656 3.747 -5.502 1.00 96.81 203 PHE A CA 1
ATOM 1496 C C . PHE A 1 203 ? -4.008 2.371 -4.928 1.00 96.81 203 PHE A C 1
ATOM 1498 O O . PHE A 1 203 ? -3.126 1.734 -4.360 1.00 96.81 203 PHE A O 1
ATOM 1505 N N . ALA A 1 204 ? -5.235 1.879 -5.108 1.00 96.00 204 ALA A N 1
ATOM 1506 C CA . ALA A 1 204 ? -5.650 0.545 -4.677 1.00 96.00 204 ALA A CA 1
ATOM 1507 C C . ALA A 1 204 ? -4.831 -0.548 -5.371 1.00 96.00 204 ALA A C 1
ATOM 1509 O O . ALA A 1 204 ? -4.268 -1.406 -4.689 1.00 96.00 204 ALA A O 1
ATOM 1510 N N . ALA A 1 205 ? -4.660 -0.452 -6.695 1.00 94.19 205 ALA A N 1
ATOM 1511 C CA . ALA A 1 205 ? -3.801 -1.355 -7.461 1.00 94.19 205 ALA A CA 1
ATOM 1512 C C . ALA A 1 205 ? -2.341 -1.309 -6.975 1.00 94.19 205 ALA A C 1
ATOM 1514 O O . ALA A 1 205 ? -1.733 -2.346 -6.717 1.00 94.19 205 ALA A O 1
ATOM 1515 N N . LEU A 1 206 ? -1.785 -0.108 -6.769 1.00 95.06 206 LEU A N 1
ATOM 1516 C CA . LEU A 1 206 ? -0.415 0.059 -6.271 1.00 95.06 206 LEU A CA 1
ATOM 1517 C C . LEU A 1 206 ? -0.225 -0.511 -4.854 1.00 95.06 206 LEU A C 1
ATOM 1519 O O . LEU A 1 206 ? 0.781 -1.159 -4.550 1.00 95.06 206 LEU A O 1
ATOM 1523 N N . LEU A 1 207 ? -1.189 -0.261 -3.971 1.00 95.06 207 LEU A N 1
ATOM 1524 C CA . LEU A 1 207 ? -1.165 -0.716 -2.589 1.00 95.06 207 LEU A CA 1
ATOM 1525 C C . LEU A 1 207 ? -1.553 -2.195 -2.458 1.00 95.06 207 LEU A C 1
ATOM 1527 O O . LEU A 1 207 ? -1.272 -2.771 -1.410 1.00 95.06 207 LEU A O 1
ATOM 1531 N N . GLY A 1 208 ? -2.168 -2.812 -3.468 1.00 94.12 208 GLY A N 1
ATOM 1532 C CA . GLY A 1 208 ? -2.801 -4.131 -3.363 1.00 94.12 208 GLY A CA 1
ATOM 1533 C C . GLY A 1 208 ? -3.773 -4.197 -2.187 1.00 94.12 208 GLY A C 1
ATOM 1534 O O . GLY A 1 208 ? -3.710 -5.110 -1.362 1.00 94.12 208 GLY A O 1
ATOM 1535 N N . ILE A 1 209 ? -4.603 -3.160 -2.076 1.00 95.38 209 ILE A N 1
ATOM 1536 C CA . ILE A 1 209 ? -5.757 -3.087 -1.177 1.00 95.38 209 ILE A CA 1
ATOM 1537 C C . ILE A 1 209 ? -6.990 -3.151 -2.073 1.00 95.38 209 ILE A C 1
ATOM 1539 O O . ILE A 1 209 ? -6.982 -2.579 -3.162 1.00 95.38 209 ILE A O 1
ATOM 1543 N N . ASP A 1 210 ? -8.037 -3.842 -1.626 1.00 94.75 210 ASP A N 1
ATOM 1544 C CA . ASP A 1 210 ? -9.317 -3.838 -2.333 1.00 94.75 210 ASP A CA 1
ATOM 1545 C C . ASP A 1 210 ? -9.786 -2.386 -2.593 1.00 94.75 210 ASP A C 1
ATOM 1547 O O . ASP A 1 210 ? -9.775 -1.571 -1.662 1.00 94.75 210 ASP A O 1
ATOM 1551 N N . PRO A 1 211 ? -10.180 -2.019 -3.829 1.00 95.31 211 PRO A N 1
ATOM 1552 C CA . PRO A 1 211 ? -10.575 -0.647 -4.137 1.00 95.31 211 PRO A CA 1
ATOM 1553 C C . PRO A 1 211 ? -11.729 -0.133 -3.271 1.00 95.31 211 PRO A C 1
ATOM 1555 O O . PRO A 1 211 ? -11.735 1.045 -2.913 1.00 95.31 211 PRO A O 1
ATOM 1558 N N . GLY A 1 212 ? -12.684 -0.993 -2.899 1.00 96.56 212 GLY A N 1
ATOM 1559 C CA . GLY A 1 212 ? -13.801 -0.639 -2.025 1.00 96.56 212 GLY A CA 1
ATOM 1560 C C . GLY A 1 212 ? -13.345 -0.346 -0.596 1.00 96.56 212 GLY A C 1
ATOM 1561 O O . GLY A 1 212 ? -13.748 0.665 -0.016 1.00 96.56 212 GLY A O 1
ATOM 1562 N N . VAL A 1 213 ? -12.435 -1.166 -0.064 1.00 97.25 213 VAL A N 1
ATOM 1563 C CA . VAL A 1 213 ? -11.786 -0.936 1.237 1.00 97.25 213 VAL A CA 1
ATOM 1564 C C . VAL A 1 213 ? -10.998 0.375 1.224 1.00 97.25 213 VAL A C 1
ATOM 1566 O O . VAL A 1 213 ? -11.136 1.184 2.145 1.00 97.25 213 VAL A O 1
ATOM 1569 N N . LEU A 1 214 ? -10.206 0.631 0.177 1.00 97.00 214 LEU A N 1
ATOM 1570 C CA . LEU A 1 214 ? -9.450 1.880 0.073 1.00 97.00 214 LEU A CA 1
ATOM 1571 C C . LEU A 1 214 ? -10.375 3.093 -0.070 1.00 97.00 214 LEU A C 1
ATOM 1573 O O . LEU A 1 214 ? -10.147 4.117 0.574 1.00 97.00 214 LEU A O 1
ATOM 1577 N N . GLY A 1 215 ? -11.446 2.958 -0.853 1.00 97.06 215 GLY A N 1
ATOM 1578 C CA . GLY A 1 215 ? -12.474 3.978 -0.996 1.00 97.06 215 GLY A CA 1
ATOM 1579 C C . GLY A 1 215 ? -13.167 4.307 0.324 1.00 97.06 215 GLY A C 1
ATOM 1580 O O . GLY A 1 215 ? -13.370 5.480 0.634 1.00 97.06 215 GLY A O 1
ATOM 1581 N N . ALA A 1 216 ? -13.438 3.302 1.162 1.00 97.00 216 ALA A N 1
ATOM 1582 C CA . ALA A 1 216 ? -13.968 3.502 2.509 1.00 97.00 216 ALA A CA 1
ATOM 1583 C C . ALA A 1 216 ? -12.983 4.257 3.421 1.00 97.00 216 ALA A C 1
ATOM 1585 O O . ALA A 1 216 ? -13.398 5.140 4.175 1.00 97.00 216 ALA A O 1
ATOM 1586 N N . ILE A 1 217 ? -11.677 3.977 3.324 1.00 96.19 217 ILE A N 1
ATOM 1587 C CA . ILE A 1 217 ? -10.649 4.704 4.088 1.00 96.19 217 ILE A CA 1
ATOM 1588 C C . ILE A 1 217 ? -10.675 6.194 3.740 1.00 96.19 217 ILE A C 1
ATOM 1590 O O . ILE A 1 217 ? -10.724 7.035 4.642 1.00 96.19 217 ILE A O 1
ATOM 1594 N N . VAL A 1 218 ? -10.686 6.527 2.448 1.00 95.69 218 VAL A N 1
ATOM 1595 C CA . VAL A 1 218 ? -10.549 7.919 1.984 1.00 95.69 218 VAL A CA 1
ATOM 1596 C C . VAL A 1 218 ? -11.874 8.653 1.775 1.00 95.69 218 VAL A C 1
ATOM 1598 O O . VAL A 1 218 ? -11.856 9.858 1.544 1.00 95.69 218 VAL A O 1
ATOM 1601 N N . GLY A 1 219 ? -13.010 7.956 1.864 1.00 95.25 219 GLY A N 1
ATOM 1602 C CA . GLY A 1 219 ? -14.345 8.527 1.666 1.00 95.25 219 GLY A CA 1
ATOM 1603 C C . GLY A 1 219 ? -14.710 8.804 0.203 1.00 95.25 219 GLY A C 1
ATOM 1604 O O . GLY A 1 219 ? -15.575 9.636 -0.050 1.00 95.25 219 GLY A O 1
ATOM 1605 N N . VAL A 1 220 ? -14.065 8.138 -0.759 1.00 96.56 220 VAL A N 1
ATOM 1606 C CA . VAL A 1 220 ? -14.306 8.320 -2.202 1.00 96.56 220 VAL A CA 1
ATOM 1607 C C . VAL A 1 220 ? -14.496 6.953 -2.849 1.00 96.56 220 VAL A C 1
ATOM 1609 O O . VAL A 1 220 ? -13.622 6.097 -2.744 1.00 96.56 220 VAL A O 1
ATOM 1612 N N . ALA A 1 221 ? -15.631 6.737 -3.516 1.00 96.44 221 ALA A N 1
ATOM 1613 C CA . ALA A 1 221 ? -15.902 5.478 -4.208 1.00 96.44 221 ALA A CA 1
ATOM 1614 C C . ALA A 1 221 ? -14.892 5.257 -5.354 1.00 96.44 221 ALA A C 1
ATOM 1616 O O . ALA A 1 221 ? -14.623 6.205 -6.094 1.00 96.44 221 ALA A O 1
ATOM 1617 N N . PRO A 1 222 ? -14.317 4.050 -5.504 1.00 96.56 222 PRO A N 1
ATOM 1618 C CA . PRO A 1 222 ? -13.403 3.742 -6.600 1.00 96.56 222 PRO A CA 1
ATOM 1619 C C . PRO A 1 222 ? -14.152 3.600 -7.934 1.00 96.56 222 PRO A C 1
ATOM 1621 O O . PRO A 1 222 ? -15.353 3.332 -7.965 1.00 96.56 222 PRO A O 1
ATOM 1624 N N . ASP A 1 223 ? -13.412 3.710 -9.034 1.00 94.56 223 ASP A N 1
ATOM 1625 C CA . ASP A 1 223 ? -13.853 3.214 -10.335 1.00 94.56 223 ASP A CA 1
ATOM 1626 C C . ASP A 1 223 ? -13.967 1.676 -10.281 1.00 94.56 223 ASP A C 1
ATOM 1628 O O . ASP A 1 223 ? -13.150 1.014 -9.635 1.00 94.56 223 ASP A O 1
ATOM 1632 N N . PRO A 1 224 ? -14.965 1.082 -10.957 1.00 86.94 224 PRO A N 1
ATOM 1633 C CA . PRO A 1 224 ? -15.237 -0.353 -10.865 1.00 86.94 224 PRO A CA 1
ATOM 1634 C C . PRO A 1 224 ? -14.260 -1.223 -11.668 1.00 86.94 224 PRO A C 1
ATOM 1636 O O . PRO A 1 224 ? -14.218 -2.436 -11.469 1.00 86.94 224 PRO A O 1
ATOM 1639 N N . GLU A 1 225 ? -13.505 -0.639 -12.599 1.00 86.50 225 GLU A N 1
ATOM 1640 C CA . GLU A 1 225 ? -12.671 -1.393 -13.533 1.00 86.50 225 GLU A CA 1
ATOM 1641 C C . GLU A 1 225 ? -11.242 -1.587 -12.991 1.00 86.50 225 GLU A C 1
ATOM 1643 O O . GLU A 1 225 ? -10.554 -0.604 -12.692 1.00 86.50 225 GLU A O 1
ATOM 1648 N N . PRO A 1 226 ? -10.750 -2.836 -12.874 1.00 81.19 226 PRO A N 1
ATOM 1649 C CA . PRO A 1 226 ? -9.376 -3.088 -12.467 1.00 81.19 226 PRO A CA 1
ATOM 1650 C C . PRO A 1 226 ? -8.388 -2.648 -13.557 1.00 81.19 226 PRO A C 1
ATOM 1652 O O . PRO A 1 226 ? -8.615 -2.827 -14.753 1.00 81.19 226 PRO A O 1
ATOM 1655 N N . TYR A 1 227 ? -7.246 -2.095 -13.143 1.00 85.81 227 TYR A N 1
ATOM 1656 C CA . TYR A 1 227 ? -6.223 -1.648 -14.091 1.00 85.81 227 TYR A CA 1
ATOM 1657 C C . TYR A 1 227 ? -5.299 -2.751 -14.606 1.00 85.81 227 TYR A C 1
ATOM 1659 O O . TYR A 1 227 ? -4.773 -2.653 -15.707 1.00 85.81 227 TYR A O 1
ATOM 1667 N N . LEU A 1 228 ? -5.043 -3.758 -13.783 1.00 85.25 228 LEU A N 1
ATOM 1668 C CA . LEU A 1 228 ? -4.194 -4.894 -14.111 1.00 85.25 228 LEU A CA 1
ATOM 1669 C C . LEU A 1 228 ? -4.940 -6.173 -13.775 1.00 85.25 228 LEU A C 1
ATOM 1671 O O . LEU A 1 228 ? -5.869 -6.167 -12.963 1.00 85.25 228 LEU A O 1
ATOM 1675 N N . ASP A 1 229 ? -4.460 -7.275 -14.345 1.00 88.06 229 ASP A N 1
ATOM 1676 C CA . ASP A 1 229 ? -4.804 -8.604 -13.858 1.00 88.06 229 ASP A CA 1
ATOM 1677 C C . ASP A 1 229 ? -4.636 -8.658 -12.318 1.00 88.06 229 ASP A C 1
ATOM 1679 O O . ASP A 1 229 ? -3.556 -8.325 -11.805 1.00 88.06 229 ASP A O 1
ATOM 1683 N N . PRO A 1 230 ? -5.678 -9.051 -11.558 1.00 88.62 230 PRO A N 1
ATOM 1684 C CA . PRO A 1 230 ? -5.640 -9.031 -10.097 1.00 88.62 230 PRO A CA 1
ATOM 1685 C C . PRO A 1 230 ? -4.493 -9.853 -9.504 1.00 88.62 230 PRO A C 1
ATOM 1687 O O . PRO A 1 230 ? -3.901 -9.458 -8.496 1.00 88.62 230 PRO A O 1
ATOM 1690 N N . ARG A 1 231 ? -4.137 -10.976 -10.142 1.00 91.88 231 ARG A N 1
ATOM 1691 C CA . ARG A 1 231 ? -3.038 -11.832 -9.689 1.00 91.88 231 ARG A CA 1
ATOM 1692 C C . ARG A 1 231 ? -1.689 -11.144 -9.888 1.00 91.88 231 ARG A C 1
ATOM 1694 O O . ARG A 1 231 ? -0.895 -11.107 -8.948 1.00 91.88 231 ARG A O 1
ATOM 1701 N N . LEU A 1 232 ? -1.441 -10.553 -11.057 1.00 92.25 232 LEU A N 1
ATOM 1702 C CA . LEU A 1 232 ? -0.240 -9.751 -11.299 1.00 92.25 232 LEU A CA 1
ATOM 1703 C C . LEU A 1 232 ? -0.133 -8.593 -10.297 1.00 92.25 232 LEU A C 1
ATOM 1705 O O . LEU A 1 232 ? 0.937 -8.384 -9.723 1.00 92.25 232 LEU A O 1
ATOM 1709 N N . SER A 1 233 ? -1.232 -7.874 -10.050 1.00 91.94 233 SER A N 1
ATOM 1710 C CA . SER A 1 233 ? -1.254 -6.773 -9.081 1.00 91.94 233 SER A CA 1
ATOM 1711 C C . SER A 1 233 ? -0.849 -7.251 -7.684 1.00 91.94 233 SER A C 1
ATOM 1713 O O . SER A 1 233 ? 0.021 -6.645 -7.060 1.00 91.94 233 SER A O 1
ATOM 1715 N N . ALA A 1 234 ? -1.411 -8.371 -7.217 1.00 92.44 234 ALA A N 1
ATOM 1716 C CA . ALA A 1 234 ? -1.081 -8.948 -5.917 1.00 92.44 234 ALA A CA 1
ATOM 1717 C C . ALA A 1 234 ? 0.396 -9.371 -5.815 1.00 92.44 234 ALA A C 1
ATOM 1719 O O . ALA A 1 234 ? 1.060 -9.062 -4.824 1.00 92.44 234 ALA A O 1
ATOM 1720 N N . GLU A 1 235 ? 0.938 -10.031 -6.844 1.00 95.94 235 GLU A N 1
ATOM 1721 C CA . GLU A 1 235 ? 2.345 -10.456 -6.886 1.00 95.94 235 GLU A CA 1
ATOM 1722 C C . GLU A 1 235 ? 3.307 -9.257 -6.810 1.00 95.94 235 GLU A C 1
ATOM 1724 O O . GLU A 1 235 ? 4.304 -9.292 -6.084 1.00 95.94 235 GLU A O 1
ATOM 1729 N N . ILE A 1 236 ? 2.982 -8.169 -7.508 1.00 95.94 236 ILE A N 1
ATOM 1730 C CA . ILE A 1 236 ? 3.767 -6.934 -7.495 1.00 95.94 236 ILE A CA 1
ATOM 1731 C C . ILE A 1 236 ? 3.663 -6.206 -6.152 1.00 95.94 236 ILE A C 1
ATOM 1733 O O . ILE A 1 236 ? 4.675 -5.742 -5.622 1.00 95.94 236 ILE A O 1
ATOM 1737 N N . THR A 1 237 ? 2.471 -6.128 -5.560 1.00 93.38 237 THR A N 1
ATOM 1738 C CA . THR A 1 237 ? 2.308 -5.563 -4.218 1.00 93.38 237 THR A CA 1
ATOM 1739 C C . THR A 1 237 ? 3.121 -6.344 -3.187 1.00 93.38 237 THR A C 1
ATOM 1741 O O . THR A 1 237 ? 3.762 -5.730 -2.333 1.00 93.38 237 THR A O 1
ATOM 1744 N N . LEU A 1 238 ? 3.129 -7.679 -3.261 1.00 94.38 238 LEU A N 1
ATOM 1745 C CA . LEU A 1 238 ? 3.939 -8.517 -2.374 1.00 94.38 238 LEU A CA 1
ATOM 1746 C C . LEU A 1 238 ? 5.435 -8.223 -2.529 1.00 94.38 238 LEU A C 1
ATOM 1748 O O . LEU A 1 238 ? 6.130 -8.106 -1.521 1.00 94.38 238 LEU A O 1
ATOM 1752 N N . LEU A 1 239 ? 5.915 -8.035 -3.761 1.00 96.44 239 LEU A N 1
ATOM 1753 C CA . LEU A 1 239 ? 7.293 -7.617 -4.020 1.00 96.44 239 LEU A CA 1
ATOM 1754 C C . LEU A 1 239 ? 7.598 -6.247 -3.393 1.00 96.44 239 LEU A C 1
ATOM 1756 O O . LEU A 1 239 ? 8.561 -6.126 -2.642 1.00 96.44 239 LEU A O 1
ATOM 1760 N N . LEU A 1 240 ? 6.760 -5.231 -3.634 1.00 94.88 240 LEU A N 1
ATOM 1761 C CA . LEU A 1 240 ? 6.942 -3.890 -3.058 1.00 94.88 240 LEU A CA 1
ATOM 1762 C C . LEU A 1 240 ? 6.943 -3.907 -1.524 1.00 94.88 240 LEU A C 1
ATOM 1764 O O . LEU A 1 240 ? 7.709 -3.173 -0.903 1.00 94.88 240 LEU A O 1
ATOM 1768 N N . ARG A 1 241 ? 6.118 -4.759 -0.904 1.00 92.19 241 ARG A N 1
ATOM 1769 C CA . ARG A 1 241 ? 6.139 -4.973 0.550 1.00 92.19 241 ARG A CA 1
ATOM 1770 C C . ARG A 1 241 ? 7.423 -5.657 1.007 1.00 92.19 241 ARG A C 1
ATOM 1772 O O . ARG A 1 241 ? 7.978 -5.259 2.023 1.00 92.19 241 ARG A O 1
ATOM 1779 N N . ALA A 1 242 ? 7.918 -6.651 0.272 1.00 93.44 242 ALA A N 1
ATOM 1780 C CA . ALA A 1 242 ? 9.175 -7.323 0.598 1.00 93.44 242 ALA A CA 1
ATOM 1781 C C . ALA A 1 242 ? 10.388 -6.378 0.504 1.00 93.44 242 ALA A C 1
ATOM 1783 O O . ALA A 1 242 ? 11.371 -6.577 1.218 1.00 93.44 242 ALA A O 1
ATOM 1784 N N . CYS A 1 243 ? 10.294 -5.315 -0.302 1.00 92.75 243 CYS A N 1
ATOM 1785 C CA . CYS A 1 243 ? 11.282 -4.237 -0.348 1.00 92.75 243 CYS A CA 1
ATOM 1786 C C . CYS A 1 243 ? 11.300 -3.349 0.911 1.00 92.75 243 CYS A C 1
ATOM 1788 O O . CYS A 1 243 ? 12.207 -2.525 1.065 1.00 92.75 243 CYS A O 1
ATOM 1790 N N . ARG A 1 244 ? 10.321 -3.490 1.817 1.00 87.75 244 ARG A N 1
ATOM 1791 C CA . ARG A 1 244 ? 10.295 -2.765 3.090 1.00 87.75 244 ARG A CA 1
ATOM 1792 C C . ARG A 1 244 ? 11.510 -3.118 3.927 1.00 87.75 244 ARG A C 1
ATOM 1794 O O . ARG A 1 244 ? 11.706 -4.271 4.286 1.00 87.75 244 ARG A O 1
ATOM 1801 N N . GLY A 1 245 ? 12.277 -2.092 4.282 1.00 83.88 245 GLY A N 1
ATOM 1802 C CA . GLY A 1 245 ? 13.487 -2.250 5.081 1.00 83.88 245 GLY A CA 1
ATOM 1803 C C . GLY A 1 245 ? 14.728 -2.609 4.267 1.00 83.88 245 GLY A C 1
ATOM 1804 O O . GLY A 1 245 ? 15.716 -3.018 4.861 1.00 83.88 245 GLY A O 1
ATOM 1805 N N . LEU A 1 246 ? 14.717 -2.443 2.940 1.00 88.62 246 LEU A N 1
ATOM 1806 C CA . LEU A 1 246 ? 15.954 -2.498 2.164 1.00 88.62 246 LEU A CA 1
ATOM 1807 C C . LEU A 1 246 ? 16.776 -1.217 2.353 1.00 88.62 246 LEU A C 1
ATOM 1809 O O . LEU A 1 246 ? 16.292 -0.096 2.171 1.00 88.62 246 LEU A O 1
ATOM 1813 N N . THR A 1 247 ? 18.057 -1.391 2.651 1.00 87.19 247 THR A N 1
ATOM 1814 C CA . THR A 1 247 ? 19.075 -0.341 2.529 1.00 87.19 247 THR A CA 1
ATOM 1815 C C . THR A 1 247 ? 19.342 -0.016 1.048 1.00 87.19 247 THR A C 1
ATOM 1817 O O . THR A 1 247 ? 19.008 -0.824 0.174 1.00 87.19 247 THR A O 1
ATOM 1820 N N . PRO A 1 248 ? 19.960 1.135 0.716 1.00 88.62 248 PRO A N 1
ATOM 1821 C CA . PRO A 1 248 ? 20.281 1.457 -0.676 1.00 88.62 248 PRO A CA 1
ATOM 1822 C C . PRO A 1 248 ? 21.114 0.374 -1.395 1.00 88.62 248 PRO A C 1
ATOM 1824 O O . PRO A 1 248 ? 20.709 -0.026 -2.486 1.00 88.62 248 PRO A O 1
ATOM 1827 N N . PRO A 1 249 ? 22.185 -0.202 -0.802 1.00 90.62 249 PRO A N 1
ATOM 1828 C CA . PRO A 1 249 ? 22.926 -1.293 -1.445 1.00 90.62 249 PRO A CA 1
ATOM 1829 C C . PRO A 1 249 ? 22.080 -2.547 -1.703 1.00 90.62 249 PRO A 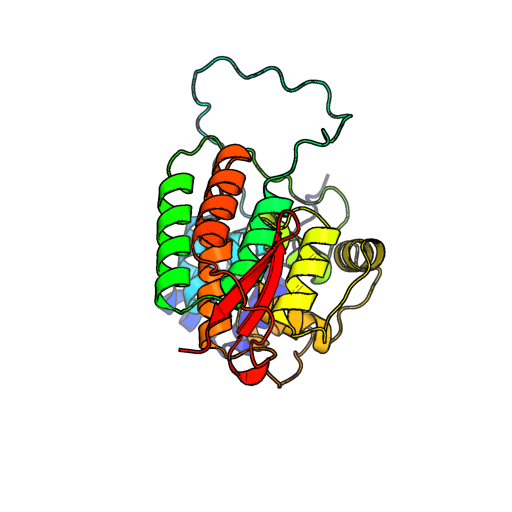C 1
ATOM 1831 O O . PRO A 1 249 ? 22.216 -3.182 -2.746 1.00 90.62 249 PRO A O 1
ATOM 1834 N N . GLN A 1 250 ? 21.177 -2.899 -0.781 1.00 92.62 250 GLN A N 1
ATOM 1835 C CA . GLN A 1 250 ? 20.290 -4.054 -0.950 1.00 92.62 250 GLN A CA 1
ATOM 1836 C C . GLN A 1 250 ? 19.237 -3.818 -2.042 1.00 92.62 250 GLN A C 1
ATOM 1838 O O . GLN A 1 250 ? 18.919 -4.736 -2.797 1.00 92.62 250 GLN A O 1
ATOM 1843 N N . ALA A 1 251 ? 18.711 -2.595 -2.157 1.00 93.19 251 ALA A N 1
ATOM 1844 C CA . ALA A 1 251 ? 17.796 -2.227 -3.233 1.00 93.19 251 ALA A CA 1
ATOM 1845 C C . ALA A 1 251 ? 18.496 -2.232 -4.598 1.00 93.19 251 ALA A C 1
ATOM 1847 O O . ALA A 1 251 ? 17.936 -2.741 -5.569 1.00 93.19 251 ALA A O 1
ATOM 1848 N N . GLU A 1 252 ? 19.738 -1.747 -4.670 1.00 93.62 252 GLU A N 1
ATOM 1849 C CA . GLU A 1 252 ? 20.550 -1.854 -5.881 1.00 93.62 252 GLU A CA 1
ATOM 1850 C C . GLU A 1 252 ? 20.835 -3.320 -6.248 1.00 93.62 252 GLU A C 1
ATOM 1852 O O . GLU A 1 252 ? 20.747 -3.689 -7.421 1.00 93.62 252 GLU A O 1
ATOM 1857 N N . LEU A 1 253 ? 21.133 -4.176 -5.267 1.00 95.06 253 LEU A N 1
ATOM 1858 C CA . LEU A 1 253 ? 21.328 -5.606 -5.496 1.00 95.06 253 LEU A CA 1
ATOM 1859 C C . LEU A 1 253 ? 20.055 -6.269 -6.043 1.00 95.06 253 LEU A C 1
ATOM 1861 O O . LEU A 1 253 ? 20.125 -6.993 -7.033 1.00 95.06 253 LEU A O 1
ATOM 1865 N N . LEU A 1 254 ? 18.892 -5.977 -5.452 1.00 96.38 254 LEU A N 1
ATOM 1866 C CA . LEU A 1 254 ? 17.598 -6.451 -5.950 1.00 96.38 254 LEU A CA 1
ATOM 1867 C C . LEU A 1 254 ? 17.334 -5.976 -7.388 1.00 96.38 254 LEU A C 1
ATOM 1869 O O . LEU A 1 254 ? 16.852 -6.753 -8.211 1.00 96.38 254 LEU A O 1
ATOM 1873 N N . ARG A 1 255 ? 17.678 -4.723 -7.710 1.00 95.69 255 ARG A N 1
ATOM 1874 C CA . ARG A 1 255 ? 17.556 -4.185 -9.069 1.00 95.69 255 ARG A CA 1
ATOM 1875 C C . ARG A 1 255 ? 18.391 -4.986 -10.065 1.00 95.69 255 ARG A C 1
ATOM 1877 O O . ARG A 1 255 ? 17.880 -5.363 -11.117 1.00 95.69 255 ARG A O 1
ATOM 1884 N N . ARG A 1 256 ? 19.663 -5.238 -9.743 1.00 95.25 256 ARG A N 1
ATOM 1885 C CA . ARG A 1 256 ? 20.574 -6.020 -10.596 1.00 95.25 256 ARG A CA 1
ATOM 1886 C C . ARG A 1 256 ? 20.082 -7.455 -10.777 1.00 95.25 256 ARG A C 1
ATOM 1888 O O . ARG A 1 256 ? 20.155 -7.977 -11.883 1.00 95.25 256 ARG A O 1
ATOM 1895 N N . GLU A 1 257 ? 19.538 -8.054 -9.720 1.00 97.25 257 GLU A N 1
ATOM 1896 C CA . GLU A 1 257 ? 18.914 -9.379 -9.777 1.00 97.25 257 GLU A CA 1
ATOM 1897 C C . GLU A 1 257 ? 17.684 -9.394 -10.697 1.00 97.25 257 GLU A C 1
ATOM 1899 O O . GLU A 1 257 ? 17.488 -10.332 -11.457 1.00 97.25 257 GLU A O 1
ATOM 1904 N N . ALA A 1 258 ? 16.858 -8.347 -10.686 1.00 95.62 258 ALA A N 1
ATOM 1905 C CA . ALA A 1 258 ? 15.737 -8.250 -11.619 1.00 95.62 258 ALA A CA 1
ATOM 1906 C C . ALA A 1 258 ? 16.212 -8.078 -13.072 1.00 95.62 258 ALA A C 1
ATOM 1908 O O . ALA A 1 258 ? 15.647 -8.679 -13.984 1.00 95.62 258 ALA A O 1
ATOM 1909 N N . GLU A 1 259 ? 17.249 -7.270 -13.300 1.00 93.69 259 GLU A N 1
ATOM 1910 C CA . GLU A 1 259 ? 17.828 -7.049 -14.631 1.00 93.69 259 GLU A CA 1
ATOM 1911 C C . GLU A 1 259 ? 18.477 -8.307 -15.215 1.00 93.69 259 GLU A C 1
ATOM 1913 O O . GLU A 1 259 ? 18.361 -8.527 -16.419 1.00 93.69 259 GLU A O 1
ATOM 1918 N N . SER A 1 260 ? 19.112 -9.146 -14.390 1.00 94.12 260 SER A N 1
ATOM 1919 C CA . SER A 1 260 ? 19.749 -10.394 -14.842 1.00 94.12 260 SER A CA 1
ATOM 1920 C C . SER A 1 260 ? 18.748 -11.423 -15.382 1.00 94.12 260 SER A C 1
ATOM 1922 O O . SER A 1 260 ? 19.131 -12.322 -16.126 1.00 94.12 260 SER A O 1
ATOM 1924 N N . MET A 1 261 ? 17.462 -11.272 -15.045 1.00 94.50 261 MET A N 1
ATOM 1925 C CA . MET A 1 261 ? 16.366 -12.109 -15.540 1.00 94.50 261 MET A CA 1
ATOM 1926 C C . MET A 1 261 ? 15.828 -11.677 -16.905 1.00 94.50 261 MET A C 1
ATOM 1928 O O . MET A 1 261 ? 15.009 -12.393 -17.488 1.00 94.50 261 MET A O 1
ATOM 1932 N N . LEU A 1 262 ? 16.233 -10.504 -17.399 1.00 91.50 262 LEU A N 1
ATOM 1933 C CA . LEU A 1 262 ? 15.881 -10.050 -18.736 1.00 91.50 262 LEU A CA 1
ATOM 1934 C C . LEU A 1 262 ? 16.808 -10.693 -19.768 1.00 91.50 262 LEU A C 1
ATOM 1936 O O . LEU A 1 262 ? 18.005 -10.856 -19.541 1.00 91.50 262 LEU A O 1
ATOM 1940 N N . VAL A 1 263 ? 16.260 -10.998 -20.939 1.00 89.31 263 VAL A N 1
ATOM 1941 C CA . VAL A 1 263 ? 17.018 -11.558 -22.061 1.00 89.31 263 VAL A CA 1
ATOM 1942 C C . VAL A 1 263 ? 17.173 -10.515 -23.174 1.00 89.31 263 VAL A C 1
ATOM 1944 O O . VAL A 1 263 ? 16.305 -9.645 -23.316 1.00 89.31 263 VAL A O 1
ATOM 1947 N N . PRO A 1 264 ? 18.263 -10.555 -23.962 1.00 89.50 264 PRO A N 1
ATOM 1948 C CA . PRO A 1 264 ? 18.417 -9.688 -25.126 1.00 89.50 264 PRO A CA 1
ATOM 1949 C C . PRO A 1 264 ? 17.256 -9.853 -26.109 1.00 89.50 264 PRO A C 1
ATOM 1951 O O . PRO A 1 264 ? 16.875 -10.978 -26.426 1.00 89.50 264 PRO A O 1
ATOM 1954 N N . VAL A 1 265 ? 16.717 -8.736 -26.597 1.00 87.19 265 VAL A N 1
ATOM 1955 C CA . VAL A 1 265 ? 15.702 -8.715 -27.656 1.00 87.19 265 VAL A CA 1
ATOM 1956 C C . VAL A 1 265 ? 16.423 -8.764 -29.008 1.00 87.19 265 VAL A C 1
ATOM 1958 O O . VAL A 1 265 ? 17.208 -7.852 -29.285 1.00 87.19 265 VAL A O 1
ATOM 1961 N N . PRO A 1 266 ? 16.205 -9.798 -29.844 1.00 86.69 266 PRO A N 1
ATOM 1962 C CA . PRO A 1 266 ? 16.733 -9.841 -31.207 1.0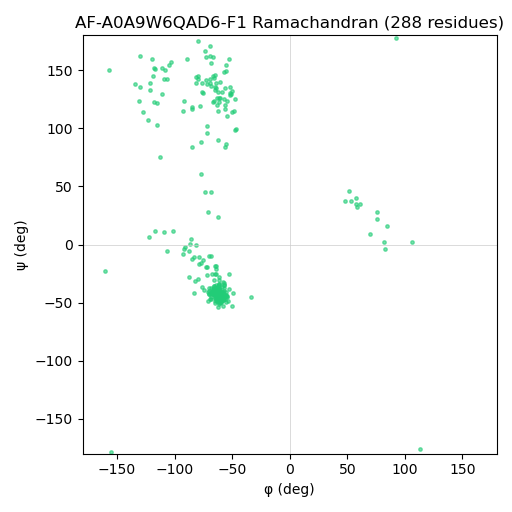0 86.69 266 PRO A CA 1
ATOM 1963 C C . PRO A 1 266 ? 16.310 -8.618 -32.031 1.00 86.69 266 PRO A C 1
ATOM 1965 O O . PRO A 1 266 ? 15.234 -8.061 -31.821 1.00 86.69 266 PRO A O 1
ATOM 1968 N N . ALA A 1 267 ? 17.146 -8.190 -32.979 1.00 84.25 267 ALA A N 1
ATOM 1969 C CA . ALA A 1 267 ? 16.862 -7.007 -33.801 1.00 84.25 267 ALA A CA 1
ATOM 1970 C C . ALA A 1 267 ? 15.630 -7.185 -34.711 1.00 84.25 267 ALA A C 1
ATOM 1972 O O . ALA A 1 267 ? 14.982 -6.208 -35.075 1.00 84.25 267 ALA A O 1
ATOM 1973 N N . ASP A 1 268 ? 15.312 -8.431 -35.049 1.00 86.19 268 ASP A N 1
ATOM 1974 C CA . ASP A 1 268 ? 14.192 -8.891 -35.870 1.00 86.19 268 ASP A CA 1
ATOM 1975 C C . ASP A 1 268 ? 13.025 -9.444 -35.033 1.00 86.19 268 ASP A C 1
ATOM 1977 O O . ASP A 1 268 ? 12.105 -10.065 -35.563 1.00 86.19 268 ASP A O 1
ATOM 1981 N N . ALA A 1 269 ? 13.052 -9.229 -33.717 1.00 79.50 269 ALA A N 1
ATOM 1982 C CA . ALA A 1 269 ? 12.040 -9.740 -32.816 1.00 79.50 269 ALA A CA 1
ATOM 1983 C C . ALA A 1 269 ? 10.652 -9.156 -33.102 1.00 79.50 269 ALA A C 1
ATOM 1985 O O . ALA A 1 269 ? 10.446 -7.942 -33.050 1.00 79.50 269 ALA A O 1
ATOM 1986 N N . ASP A 1 270 ? 9.671 -10.034 -33.299 1.00 80.81 270 ASP A N 1
ATOM 1987 C CA . ASP A 1 270 ? 8.272 -9.636 -33.403 1.00 80.81 270 ASP A CA 1
ATOM 1988 C C . ASP A 1 270 ? 7.779 -9.080 -32.043 1.00 80.81 270 ASP A C 1
ATOM 1990 O O . ASP A 1 270 ? 7.843 -9.787 -31.027 1.00 80.81 270 ASP A O 1
ATOM 1994 N N . PRO A 1 271 ? 7.267 -7.829 -31.985 1.00 76.88 271 PRO A N 1
ATOM 1995 C CA . PRO A 1 271 ? 6.741 -7.218 -30.763 1.00 76.88 271 PRO A CA 1
ATOM 1996 C C . PRO A 1 271 ? 5.681 -8.062 -30.044 1.00 76.88 271 PRO A C 1
ATOM 1998 O O . PRO A 1 271 ? 5.522 -7.941 -28.826 1.00 76.88 271 PRO A O 1
ATOM 2001 N N . ALA A 1 272 ? 4.970 -8.937 -30.764 1.00 76.06 272 ALA A N 1
ATOM 2002 C CA . ALA A 1 272 ? 3.985 -9.845 -30.196 1.00 76.06 272 ALA A CA 1
ATOM 2003 C C . ALA A 1 272 ? 4.591 -10.879 -29.234 1.00 76.06 272 ALA A C 1
ATOM 2005 O O . ALA A 1 272 ? 3.858 -11.407 -28.401 1.00 76.06 272 ALA A O 1
ATOM 2006 N N . TRP A 1 273 ? 5.902 -11.128 -29.283 1.00 73.50 273 TRP A N 1
ATOM 2007 C CA . TRP A 1 273 ? 6.595 -12.109 -28.441 1.00 73.50 273 TRP A CA 1
ATOM 2008 C C . TRP A 1 273 ? 7.136 -11.526 -27.138 1.00 73.50 273 TRP A C 1
ATOM 2010 O O . TRP A 1 273 ? 7.680 -12.260 -26.319 1.00 73.50 273 TRP A O 1
ATOM 2020 N N . TRP A 1 274 ? 6.980 -10.221 -26.900 1.00 74.56 274 TRP A N 1
ATOM 2021 C CA . TRP A 1 274 ? 7.601 -9.547 -25.760 1.00 74.56 274 TRP A CA 1
ATOM 2022 C C . TRP A 1 274 ? 6.556 -8.891 -24.865 1.00 74.56 274 TRP A C 1
ATOM 2024 O O . TRP A 1 274 ? 5.642 -8.203 -25.318 1.00 74.56 274 TRP A O 1
ATOM 2034 N N . ARG A 1 275 ? 6.669 -9.101 -23.546 1.00 66.19 275 ARG A N 1
ATOM 2035 C CA . ARG A 1 275 ? 5.764 -8.457 -22.577 1.00 66.19 275 ARG A CA 1
ATOM 2036 C C . ARG A 1 275 ? 6.046 -6.964 -22.471 1.00 66.19 275 ARG A C 1
ATOM 2038 O O . ARG A 1 275 ? 5.111 -6.172 -22.536 1.00 66.19 275 ARG A O 1
ATOM 2045 N N . ARG A 1 276 ? 7.324 -6.597 -22.315 1.00 79.56 276 ARG A N 1
ATOM 2046 C CA . ARG A 1 276 ? 7.856 -5.223 -22.312 1.00 79.56 276 ARG A CA 1
ATOM 2047 C C . ARG A 1 276 ? 9.340 -5.247 -22.685 1.00 79.56 276 ARG A C 1
ATOM 2049 O O . ARG A 1 276 ? 10.033 -6.213 -22.363 1.00 79.56 276 ARG A O 1
ATOM 2056 N N . VAL A 1 277 ? 9.810 -4.170 -23.311 1.00 80.25 277 VAL A N 1
ATOM 2057 C CA . VAL A 1 277 ? 11.204 -3.988 -23.739 1.00 80.25 277 VAL A CA 1
ATO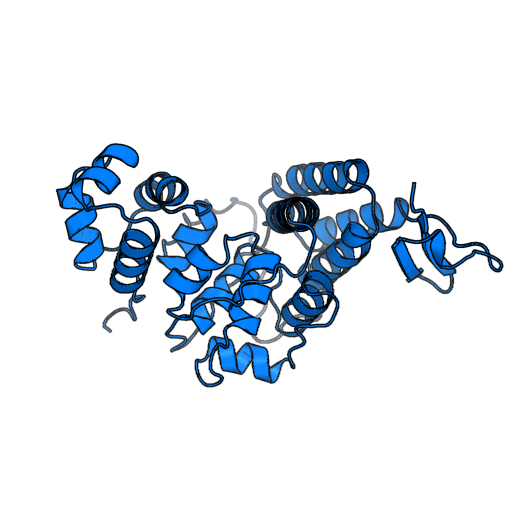M 2058 C C . VAL A 1 277 ? 11.817 -2.767 -23.039 1.00 80.25 277 VAL A C 1
ATOM 2060 O O . VAL A 1 277 ? 11.142 -1.774 -22.747 1.00 80.25 277 VAL A O 1
ATOM 2063 N N . PHE A 1 278 ? 13.103 -2.859 -22.719 1.00 79.94 278 PHE A N 1
ATOM 2064 C CA . PHE A 1 278 ? 13.859 -1.917 -21.902 1.00 79.94 278 PHE A CA 1
ATOM 2065 C C . PHE A 1 278 ? 15.195 -1.621 -22.571 1.00 79.94 278 PHE A C 1
ATOM 2067 O O . PHE A 1 278 ? 15.855 -2.544 -23.030 1.00 79.94 278 PHE A O 1
ATOM 2074 N N . SER A 1 279 ? 15.627 -0.359 -22.580 1.00 80.50 279 SER A N 1
ATOM 2075 C CA . SER A 1 279 ? 17.009 -0.018 -22.931 1.00 80.50 279 SER A CA 1
ATOM 2076 C C . SER A 1 279 ? 17.843 0.041 -21.652 1.00 80.50 279 SER A C 1
ATOM 2078 O O . SER A 1 279 ? 17.586 0.875 -20.780 1.00 80.50 279 SER A O 1
ATOM 2080 N N . VAL A 1 280 ? 18.811 -0.865 -21.521 1.00 79.75 280 VAL A N 1
ATOM 2081 C CA . VAL A 1 280 ? 19.726 -0.960 -20.376 1.00 79.75 280 VAL A CA 1
ATOM 2082 C C . VAL A 1 280 ? 21.152 -0.965 -20.912 1.00 79.75 280 VAL A C 1
ATOM 2084 O O . VAL A 1 280 ? 21.541 -1.870 -21.647 1.00 79.75 280 VAL A O 1
ATOM 2087 N N . GLY A 1 281 ? 21.925 0.081 -20.604 1.00 80.12 281 GLY A N 1
ATOM 2088 C CA . GLY A 1 281 ? 23.310 0.201 -21.080 1.00 80.12 281 GLY A CA 1
ATOM 2089 C C . GLY A 1 281 ? 23.450 0.174 -22.610 1.00 80.12 281 GLY A C 1
ATOM 2090 O O . GLY A 1 281 ? 24.427 -0.365 -23.118 1.00 80.12 281 GLY A O 1
ATOM 2091 N N . GLY A 1 282 ? 22.456 0.691 -23.344 1.00 82.31 282 GLY A N 1
ATOM 2092 C CA . GLY A 1 282 ? 22.443 0.700 -24.813 1.00 82.31 282 GLY A CA 1
ATOM 2093 C C . GLY A 1 282 ? 21.982 -0.607 -25.470 1.00 82.31 282 GLY A C 1
ATOM 2094 O O . GLY A 1 282 ? 21.966 -0.686 -26.694 1.00 82.31 282 GLY A O 1
ATOM 2095 N N . ARG A 1 283 ? 21.583 -1.621 -24.689 1.00 84.19 283 ARG A N 1
ATOM 2096 C CA . ARG A 1 283 ? 21.007 -2.876 -25.195 1.00 84.19 283 ARG A CA 1
ATOM 2097 C C . ARG A 1 283 ? 19.510 -2.934 -24.934 1.00 84.19 283 ARG A C 1
ATOM 2099 O O . ARG A 1 283 ? 19.053 -2.528 -23.865 1.00 84.19 283 ARG A O 1
ATOM 2106 N N . TRP A 1 284 ? 18.766 -3.482 -25.888 1.00 86.00 284 TRP A N 1
ATOM 2107 C CA . TRP A 1 284 ? 17.350 -3.780 -25.719 1.00 86.00 284 TRP A CA 1
ATOM 2108 C C . TRP A 1 284 ? 17.188 -5.141 -25.047 1.00 86.00 284 TRP A C 1
ATOM 2110 O O . TRP A 1 284 ? 17.604 -6.165 -25.583 1.00 86.00 284 TRP A O 1
ATOM 2120 N N . LEU A 1 285 ? 16.618 -5.135 -23.848 1.00 87.00 285 LEU A N 1
ATOM 2121 C CA . LEU A 1 285 ? 16.330 -6.319 -23.050 1.00 87.00 285 LEU A CA 1
ATOM 2122 C C . LEU A 1 285 ? 14.821 -6.439 -22.847 1.00 87.00 285 LEU A C 1
ATOM 2124 O O . LEU A 1 285 ? 14.116 -5.432 -22.792 1.00 87.00 285 LEU A O 1
ATOM 2128 N N . GLY A 1 286 ? 14.314 -7.654 -22.700 1.00 84.81 286 GLY A N 1
ATOM 2129 C CA . GLY A 1 286 ? 12.899 -7.890 -22.459 1.00 84.81 286 GLY A CA 1
ATOM 2130 C C . GLY A 1 286 ? 12.647 -9.213 -21.755 1.00 84.81 286 GLY A C 1
ATOM 2131 O O . GLY A 1 286 ? 13.572 -9.950 -21.420 1.00 84.81 286 GLY A O 1
ATOM 2132 N N . ALA A 1 287 ? 11.372 -9.505 -21.535 1.00 85.38 287 ALA A N 1
ATOM 2133 C CA . ALA A 1 287 ? 10.919 -10.808 -21.078 1.00 85.38 287 ALA A CA 1
ATOM 2134 C C . ALA A 1 287 ? 9.991 -11.411 -22.146 1.00 85.38 287 ALA A C 1
ATOM 2136 O O . ALA A 1 287 ? 9.000 -10.755 -22.515 1.00 85.38 287 ALA A O 1
ATOM 2137 N N . PRO A 1 288 ? 10.305 -12.611 -22.662 1.00 76.06 288 PRO A N 1
ATOM 2138 C CA . PRO A 1 288 ? 9.484 -13.255 -23.671 1.00 76.06 288 PRO A CA 1
ATOM 2139 C C . PRO A 1 288 ? 8.105 -13.593 -23.096 1.00 76.06 288 PRO A C 1
ATOM 2141 O O . PRO A 1 288 ? 7.948 -13.901 -21.910 1.00 76.06 288 PRO A O 1
ATOM 2144 N N . ARG A 1 289 ? 7.081 -13.517 -23.944 1.00 74.88 289 ARG A N 1
ATOM 2145 C CA . ARG A 1 289 ? 5.787 -14.145 -23.696 1.00 74.88 289 ARG A CA 1
ATOM 2146 C C . ARG A 1 289 ? 6.017 -15.646 -23.863 1.00 74.88 289 ARG A C 1
ATOM 2148 O O . ARG A 1 289 ? 6.116 -16.118 -24.988 1.00 74.88 289 ARG A O 1
ATOM 2155 N N . GLY A 1 290 ? 6.247 -16.333 -22.742 1.00 62.81 290 GLY A N 1
ATOM 2156 C CA . GLY A 1 290 ? 6.222 -17.797 -22.699 1.00 62.81 290 GLY A CA 1
ATOM 2157 C C . GLY A 1 290 ? 4.857 -18.349 -23.074 1.00 62.81 290 GLY A C 1
ATOM 2158 O O . GLY A 1 290 ? 3.878 -17.565 -23.015 1.00 62.81 290 GLY A O 1
#

Sequence (290 aa):
MTAVGTDFPGVLRRLMTHRRVGIDELAERAGLPAAAVRALLDGAPPSARQADVLAPVLGLHSDDLRVIARVPEPEPVAASGPEPSVGPVGHVGTGRGTGRDVAWTLRVALALSAEQRAHLTRFAARQSRDRSAPRVERLRGDHEGGGAVLVELVRLNRCLPGPMQINWALVHMTEGRVGLSAPTVVGIARGTVPLTPRLVSGFAALLGIDPGVLGAIVGVAPDPEPYLDPRLSAEITLLLRACRGLTPPQAELLRREAESMLVPVPADADPAWWRRVFSVGGRWLGAPRG

Mean predicted aligned error: 6.58 Å

Radius of gyration: 20.15 Å; Cα contacts (8 Å, |Δi|>4): 414; chains: 1; bounding box: 50×39×61 Å

Nearest PDB structures (foldseek):
  2ict-assembly1_A  TM=8.036E-01  e=2.682E-01  Escherichia coli CFT073
  1r63-assembly1_A  TM=7.367E-01  e=3.601E-01  Phage 434
  1pra-assembly1_A  TM=7.646E-01  e=4.836E-01  Phage 434
  1r69-assembly1_A  TM=7.811E-01  e=7.525E-01  Phage 434
  2cro-assembly1_A  TM=7.770E-01  e=1.230E+00  Phage 434

Secondary structure (DSSP, 8-state):
-------HHHHHHHHHHHHT--HHHHHHHHT--HHHHHHHHTTPPPPHHHHHHHHHHTT--HHHHHHHTTPPPPPP---SSPP-----TT-------HHHHHHHHHHHHTTS-HHHHHHHHHHHHHHTTS--PPPPPPPPSS--SHHHHHHHHHHHHSS--SHHHHHHHHHHHTTTS----HHHHHHHHTTSSPPPHHHHHHHHHHHT--HHHHHHHHT-PPPSS-SS-HHHHHHHHHHHHHTTT--HHHHHHHHHHHHHT-EEPPTT--GGGEEEEEEETTEEEEEE--

pLDDT: mean 86.66, std 15.43, range [34.03, 98.5]

Solvent-accessible surface area (backbone atoms only — not comparable to full-atom values): 15993 Å² total; per-residue (Å²): 133,82,76,89,69,68,68,37,30,60,28,50,52,35,42,29,60,74,70,70,47,54,65,61,58,50,12,59,77,37,76,44,57,47,69,58,52,50,40,34,59,74,62,47,77,59,50,68,70,54,27,47,41,42,13,62,79,71,66,40,54,37,72,55,39,28,58,60,52,63,37,80,72,78,76,74,77,73,72,92,60,85,75,77,81,75,69,77,96,78,67,87,64,84,60,80,42,34,28,58,30,44,43,50,32,51,61,49,46,74,25,47,54,73,68,57,40,53,46,51,24,55,50,33,45,60,57,25,68,59,82,77,36,81,82,79,76,75,85,84,72,90,54,48,63,40,40,20,49,54,51,46,46,39,28,67,55,41,38,26,73,45,47,63,36,44,23,54,45,31,21,65,48,25,75,61,75,39,75,54,57,49,67,52,48,53,26,20,26,52,53,78,34,84,86,47,32,64,53,44,30,39,50,13,42,56,63,53,41,55,35,66,57,48,12,29,54,48,74,39,66,37,50,90,71,76,64,52,61,67,66,62,34,45,56,51,25,50,32,32,40,23,44,40,46,42,38,44,71,54,21,46,49,51,27,52,57,49,54,69,71,42,42,80,54,60,97,84,58,62,70,90,46,42,64,42,79,43,79,57,96,89,40,51,29,25,22,69,60,126